Protein AF-A0A6N0LCT5-F1 (afdb_monomer_lite)

Sequence (218 aa):
MELIKREITIVLISTAVGIGIIAIVSFFIVWIGFPAENPKDSFKDALSFAGGIFGGLATFGAAIIAAYLFNDWRISHNKNIDAQLCMKVMDSVYDCDLNLLRINSFLVDYLSEPNKISYQRELNVNLNQLRDIINIMASSLCILGHIIPKNDYNRNFLPSLQGVIDDLEEYHKTIDTTFRGLNTPMPSEFIQKYNMLCENSRMKYRSVIEELRRYYKA

Foldseek 3Di:
DVVLVVVLVCLLVVLVVVLVVVLVVQLVCQLVVDDDPDSVVSNVVSNVRSVVSSVVSVVVSVVVSVVSVVVVCVVVVVVVVLVVLLVVLLVLLVVLLVLLVVLLVLVLVLLQDLANPVCPVVLVVSLVVLVVNLVSLVVSLVSCCVSPPVVCSVPQPVVLSVVLSVLSVVLSCCCVVPPVPDNGHDDPVVSVVSVVSSVVSVVSSVSNSVVSCVVVVD

pLDDT: mean 86.98, std 7.24, range [46.78, 94.62]

Structure (mmCIF, N/CA/C/O backbone):
data_AF-A0A6N0LCT5-F1
#
_entry.id   AF-A0A6N0LCT5-F1
#
loop_
_atom_site.group_PDB
_atom_site.id
_atom_site.type_symbol
_atom_site.label_atom_id
_atom_site.label_alt_id
_atom_site.label_comp_id
_atom_site.label_asym_id
_atom_site.label_entity_id
_atom_site.label_seq_id
_atom_site.pdbx_PDB_ins_code
_atom_site.Cartn_x
_atom_site.Cartn_y
_atom_site.Cartn_z
_atom_site.occupancy
_atom_site.B_iso_or_equiv
_atom_site.auth_seq_id
_atom_site.auth_comp_id
_atom_site.auth_asym_id
_atom_site.auth_atom_id
_atom_site.pdbx_PDB_model_num
ATOM 1 N N . MET A 1 1 ? 19.721 -4.442 -9.791 1.00 51.16 1 MET A N 1
ATOM 2 C CA . MET A 1 1 ? 19.893 -3.093 -10.384 1.00 51.16 1 MET A CA 1
ATOM 3 C C . MET A 1 1 ? 21.130 -2.997 -11.281 1.00 51.16 1 MET A C 1
ATOM 5 O O . MET A 1 1 ? 21.027 -2.416 -12.351 1.00 51.16 1 MET A O 1
ATOM 9 N N . GLU A 1 2 ? 22.274 -3.589 -10.913 1.00 55.81 2 GLU A N 1
ATOM 10 C CA . GLU A 1 2 ? 23.482 -3.586 -11.768 1.00 55.81 2 GLU A CA 1
ATOM 11 C C . GLU A 1 2 ? 23.335 -4.368 -13.082 1.00 55.81 2 GLU A C 1
ATOM 13 O O . GLU A 1 2 ? 23.773 -3.892 -14.125 1.00 55.81 2 GLU A O 1
ATOM 18 N N . LEU A 1 3 ? 22.653 -5.519 -13.056 1.00 59.94 3 LEU A N 1
ATOM 19 C CA . LEU A 1 3 ? 22.369 -6.316 -14.259 1.00 59.94 3 LEU A CA 1
ATOM 20 C C . LEU A 1 3 ? 21.584 -5.522 -15.321 1.00 59.94 3 LEU A C 1
ATOM 22 O O . LEU A 1 3 ? 21.919 -5.573 -16.497 1.00 59.94 3 LEU A O 1
ATOM 26 N N . ILE A 1 4 ? 20.622 -4.702 -14.891 1.00 60.91 4 ILE A N 1
ATOM 27 C CA . ILE A 1 4 ? 19.769 -3.892 -15.779 1.00 60.91 4 ILE A CA 1
ATOM 28 C C . ILE A 1 4 ? 20.570 -2.746 -16.415 1.00 60.91 4 ILE A C 1
ATOM 30 O O . ILE A 1 4 ? 20.490 -2.509 -17.617 1.00 60.91 4 ILE A O 1
ATOM 34 N N . LYS A 1 5 ? 21.432 -2.073 -15.638 1.00 71.50 5 LYS A N 1
ATOM 35 C CA . LYS A 1 5 ? 22.342 -1.047 -16.181 1.00 71.50 5 LYS A CA 1
ATOM 36 C C . LYS A 1 5 ? 23.285 -1.626 -17.239 1.00 71.50 5 LYS A C 1
ATOM 38 O O . LYS A 1 5 ? 23.605 -0.951 -18.220 1.00 71.50 5 LYS A O 1
ATOM 43 N N . ARG A 1 6 ? 23.721 -2.875 -17.050 1.00 77.06 6 ARG A N 1
ATOM 44 C CA . ARG A 1 6 ? 24.590 -3.583 -17.992 1.00 77.06 6 ARG A CA 1
ATOM 45 C C . ARG A 1 6 ? 23.875 -3.866 -19.314 1.00 77.06 6 ARG A C 1
ATOM 47 O O . ARG A 1 6 ? 24.466 -3.615 -20.358 1.00 77.06 6 ARG A O 1
ATOM 54 N N . GLU A 1 7 ? 22.621 -4.313 -19.285 1.00 79.69 7 GLU A N 1
ATOM 55 C CA . GLU A 1 7 ? 21.829 -4.562 -20.499 1.00 79.69 7 GLU A CA 1
ATOM 56 C C . GLU A 1 7 ? 21.590 -3.284 -21.310 1.00 79.69 7 GLU A C 1
ATOM 58 O O . GLU A 1 7 ? 21.864 -3.262 -22.508 1.00 79.69 7 GLU A O 1
ATOM 63 N N . ILE A 1 8 ? 21.201 -2.184 -20.655 1.00 79.62 8 ILE A N 1
ATOM 64 C CA . ILE A 1 8 ? 21.008 -0.884 -21.322 1.00 79.62 8 ILE A CA 1
ATOM 65 C C . ILE A 1 8 ? 22.312 -0.398 -21.966 1.00 79.62 8 ILE A C 1
ATOM 67 O O . ILE A 1 8 ? 22.314 0.065 -23.106 1.00 79.62 8 ILE A O 1
ATOM 71 N N . THR A 1 9 ? 23.440 -0.542 -21.265 1.00 82.50 9 THR A N 1
ATOM 72 C CA . THR A 1 9 ? 24.759 -0.161 -21.796 1.00 82.50 9 THR A CA 1
ATOM 73 C C . THR A 1 9 ? 25.135 -1.007 -23.015 1.00 82.50 9 THR A C 1
ATOM 75 O O . THR A 1 9 ? 25.658 -0.477 -23.995 1.00 82.50 9 THR A O 1
ATOM 78 N N . ILE A 1 10 ? 24.818 -2.305 -23.001 1.00 86.69 10 ILE A N 1
ATOM 79 C CA . ILE A 1 10 ? 25.039 -3.198 -24.146 1.00 86.69 10 ILE A CA 1
ATOM 80 C C . ILE A 1 10 ? 24.171 -2.780 -25.339 1.00 86.69 10 ILE A C 1
ATOM 82 O O . ILE A 1 10 ? 24.687 -2.693 -26.453 1.00 86.69 10 ILE A O 1
ATOM 86 N N . VAL A 1 11 ? 22.886 -2.474 -25.132 1.00 84.50 11 VAL A N 1
ATOM 87 C CA . VAL A 1 11 ? 21.979 -2.016 -26.202 1.00 84.50 11 VAL A CA 1
ATOM 88 C C . VAL A 1 11 ? 22.446 -0.680 -26.786 1.00 84.50 11 VAL A C 1
ATOM 90 O O . VAL A 1 11 ? 22.498 -0.531 -28.005 1.00 84.50 11 VAL A O 1
ATOM 93 N N . LEU A 1 12 ? 22.866 0.267 -25.944 1.00 85.56 12 LEU A N 1
ATOM 94 C CA . LEU A 1 12 ? 23.413 1.559 -26.372 1.00 85.56 12 LEU A CA 1
ATOM 95 C C . LEU A 1 12 ? 24.658 1.396 -27.248 1.00 85.56 12 LEU A C 1
ATOM 97 O O . LEU A 1 12 ? 24.712 1.930 -28.356 1.00 85.56 12 LEU A O 1
ATOM 101 N N . ILE A 1 13 ? 25.647 0.640 -26.762 1.00 88.25 13 ILE A N 1
ATOM 102 C CA . ILE A 1 13 ? 26.916 0.442 -27.469 1.00 88.25 13 ILE A CA 1
ATOM 103 C C . ILE A 1 13 ? 26.686 -0.337 -28.766 1.00 88.25 13 ILE A C 1
ATOM 105 O O . ILE A 1 13 ? 27.179 0.072 -29.813 1.00 88.25 13 ILE A O 1
ATOM 109 N N . SER A 1 14 ? 25.912 -1.425 -28.727 1.00 88.00 14 SER A N 1
ATOM 110 C CA . SER A 1 14 ? 25.633 -2.236 -29.921 1.00 88.00 14 SER A CA 1
ATOM 111 C C . SER A 1 14 ? 24.871 -1.455 -30.992 1.00 88.00 14 SER A C 1
ATOM 113 O O . SER A 1 14 ? 25.228 -1.540 -32.166 1.00 88.00 14 SER A O 1
ATOM 115 N N . THR A 1 15 ? 23.893 -0.633 -30.599 1.00 87.62 15 THR A N 1
ATOM 116 C CA . THR A 1 15 ? 23.147 0.231 -31.524 1.00 87.62 15 THR A CA 1
ATOM 117 C C . THR A 1 15 ? 24.066 1.284 -32.143 1.00 87.62 15 THR A C 1
ATOM 119 O O . THR A 1 15 ? 24.103 1.417 -33.363 1.00 87.62 15 THR A O 1
ATOM 122 N N . ALA A 1 16 ? 24.873 1.984 -31.340 1.00 88.69 16 ALA A N 1
ATOM 123 C CA . ALA A 1 16 ? 25.798 3.003 -31.841 1.00 88.69 16 ALA A CA 1
ATOM 124 C C . ALA A 1 16 ? 26.859 2.420 -32.795 1.00 88.69 16 ALA A C 1
ATOM 126 O O . ALA A 1 16 ? 27.103 2.974 -33.869 1.00 88.69 16 ALA A O 1
ATOM 127 N N . VAL A 1 17 ? 27.452 1.275 -32.436 1.00 91.44 17 VAL A N 1
ATOM 128 C CA . VAL A 1 17 ? 28.434 0.571 -33.274 1.00 91.44 17 VAL A CA 1
ATOM 129 C C . VAL A 1 17 ? 27.790 0.077 -34.569 1.00 91.44 17 VAL A C 1
ATOM 131 O O . VAL A 1 17 ? 28.359 0.275 -35.641 1.00 91.44 17 VAL A O 1
ATOM 134 N N . GLY A 1 18 ? 26.590 -0.507 -34.499 1.00 90.50 18 GLY A N 1
ATOM 135 C CA . GLY A 1 18 ? 25.856 -0.976 -35.675 1.00 90.50 18 GLY A CA 1
ATOM 136 C C . GLY A 1 18 ? 25.558 0.148 -36.669 1.00 90.50 18 GLY A C 1
ATOM 137 O O . GLY A 1 18 ? 25.826 -0.001 -37.860 1.00 90.50 18 GLY A O 1
ATOM 138 N N . ILE A 1 19 ? 25.088 1.301 -36.179 1.00 92.06 19 ILE A N 1
ATOM 139 C CA . ILE A 1 19 ? 24.840 2.492 -37.006 1.00 92.06 19 ILE A CA 1
ATOM 140 C C . ILE A 1 19 ? 26.136 2.968 -37.673 1.00 92.06 19 ILE A C 1
ATOM 142 O O . ILE A 1 19 ? 26.143 3.241 -38.874 1.00 92.06 19 ILE A O 1
ATOM 146 N N . GLY A 1 20 ? 27.238 3.028 -36.918 1.00 90.31 20 GLY A N 1
ATOM 147 C CA . GLY A 1 20 ? 28.545 3.428 -37.440 1.00 90.31 20 GLY A CA 1
ATOM 148 C C . GLY A 1 20 ? 29.045 2.504 -38.552 1.00 90.31 20 GLY A C 1
ATOM 149 O O . GLY A 1 20 ? 29.450 2.981 -39.611 1.00 90.31 20 GLY A O 1
ATOM 150 N N . ILE A 1 21 ? 28.958 1.186 -38.353 1.00 92.81 21 ILE A N 1
ATOM 151 C CA . ILE A 1 21 ? 29.361 0.192 -39.359 1.00 92.81 21 ILE A CA 1
ATOM 152 C C . ILE A 1 21 ? 28.511 0.333 -40.624 1.00 92.81 21 ILE A C 1
ATOM 154 O O . ILE A 1 21 ? 29.066 0.404 -41.719 1.00 92.81 21 ILE A O 1
ATOM 158 N N . ILE A 1 22 ? 27.182 0.417 -40.494 1.00 92.38 22 ILE A N 1
ATOM 159 C CA . ILE A 1 22 ? 26.285 0.535 -41.652 1.00 92.38 22 ILE A CA 1
ATOM 160 C C . ILE A 1 22 ? 26.562 1.830 -42.424 1.00 92.38 22 ILE A C 1
ATOM 162 O O . ILE A 1 22 ? 26.621 1.794 -43.653 1.00 92.38 22 ILE A O 1
ATOM 166 N N . ALA A 1 23 ? 26.786 2.954 -41.739 1.00 91.19 23 ALA A N 1
ATOM 167 C CA . ALA A 1 23 ? 27.108 4.223 -42.387 1.00 91.19 23 ALA A CA 1
ATOM 168 C C . ALA A 1 23 ? 28.448 4.169 -43.146 1.00 91.19 23 ALA A C 1
ATOM 170 O O . ALA A 1 23 ? 28.514 4.605 -44.295 1.00 91.19 23 ALA A O 1
ATOM 171 N N . ILE A 1 24 ? 29.493 3.580 -42.548 1.00 91.62 24 ILE A N 1
ATOM 172 C CA . ILE A 1 24 ? 30.815 3.424 -43.182 1.00 91.62 24 ILE A CA 1
ATOM 173 C C . ILE A 1 24 ? 30.737 2.494 -44.399 1.00 91.62 24 ILE A C 1
ATOM 175 O O . ILE A 1 24 ? 31.267 2.816 -45.460 1.00 91.62 24 ILE A O 1
ATOM 179 N N . VAL A 1 25 ? 30.057 1.353 -44.279 1.00 92.94 25 VAL A N 1
ATOM 180 C CA . VAL A 1 25 ? 29.887 0.412 -45.397 1.00 92.94 25 VAL A CA 1
ATOM 181 C C . VAL A 1 25 ? 29.086 1.060 -46.528 1.00 92.94 25 VAL A C 1
ATOM 183 O O . VAL A 1 25 ? 29.493 0.987 -47.686 1.00 92.94 25 VAL A O 1
ATOM 186 N N . SER A 1 26 ? 27.996 1.758 -46.198 1.00 90.06 26 SER A N 1
ATOM 187 C CA . SER A 1 26 ? 27.168 2.474 -47.179 1.00 90.06 26 SER A CA 1
ATOM 188 C C . SER A 1 26 ? 27.962 3.550 -47.922 1.00 90.06 26 SER A C 1
ATOM 190 O O . SER A 1 26 ? 27.809 3.699 -49.131 1.00 90.06 26 SER A O 1
ATOM 192 N N . PHE A 1 27 ? 28.853 4.255 -47.222 1.00 92.56 27 PHE A N 1
ATOM 193 C CA . PHE A 1 27 ? 29.752 5.238 -47.819 1.00 92.56 27 PHE A CA 1
ATOM 194 C C . PHE A 1 27 ? 30.666 4.615 -48.887 1.00 92.56 27 PHE A C 1
ATOM 196 O O . PHE A 1 27 ? 30.706 5.099 -50.017 1.00 92.56 27 PHE A O 1
ATOM 203 N N . PHE A 1 28 ? 31.362 3.517 -48.569 1.00 91.00 28 PHE A N 1
ATOM 204 C CA . PHE A 1 28 ? 32.262 2.865 -49.530 1.00 91.00 28 PHE A CA 1
ATOM 205 C C . PHE A 1 28 ? 31.519 2.238 -50.713 1.00 91.00 28 PHE A C 1
ATOM 207 O O . PHE A 1 28 ? 32.020 2.298 -51.836 1.00 91.00 28 PHE A O 1
ATOM 214 N N . ILE A 1 29 ? 30.321 1.685 -50.487 1.00 89.88 29 ILE A N 1
ATOM 215 C CA . ILE A 1 29 ? 29.468 1.170 -51.567 1.00 89.88 29 ILE A CA 1
ATOM 216 C C . ILE A 1 29 ? 29.120 2.292 -52.547 1.00 89.88 29 ILE A C 1
ATOM 218 O O . ILE A 1 29 ? 29.242 2.091 -53.753 1.00 89.88 29 ILE A O 1
ATOM 222 N N . VAL A 1 30 ? 28.726 3.472 -52.054 1.00 88.81 30 VAL A N 1
ATOM 223 C CA . VAL A 1 30 ? 28.356 4.579 -52.945 1.00 88.81 30 VAL A CA 1
ATOM 224 C C . VAL A 1 30 ? 29.572 5.180 -53.645 1.00 88.81 30 VAL A C 1
ATOM 226 O O . VAL A 1 30 ? 29.518 5.423 -54.847 1.00 88.81 30 VAL A O 1
ATOM 229 N N . TRP A 1 31 ? 30.688 5.358 -52.934 1.00 87.94 31 TRP A N 1
ATOM 230 C CA . TRP A 1 31 ? 31.897 5.934 -53.524 1.00 87.94 31 TRP A CA 1
ATOM 231 C C . TRP A 1 31 ? 32.468 5.049 -54.643 1.00 87.94 31 TRP A C 1
ATOM 233 O O . TRP A 1 31 ? 32.800 5.551 -55.714 1.00 87.94 31 TRP A O 1
ATOM 243 N N . ILE A 1 32 ? 32.574 3.736 -54.421 1.00 87.62 32 ILE A N 1
ATOM 244 C CA . ILE A 1 32 ? 33.179 2.816 -55.398 1.00 87.62 32 ILE A CA 1
ATOM 245 C C . ILE A 1 32 ? 32.169 2.400 -56.479 1.00 87.62 32 ILE A C 1
ATOM 247 O O . ILE A 1 32 ? 32.544 2.213 -57.634 1.00 87.62 32 ILE A O 1
ATOM 251 N N . GLY A 1 33 ? 30.899 2.216 -56.109 1.00 82.81 33 GLY A N 1
ATOM 252 C CA . GLY A 1 33 ? 29.886 1.586 -56.956 1.00 82.81 33 GLY A CA 1
ATOM 253 C C . GLY A 1 33 ? 29.175 2.514 -57.942 1.00 82.81 33 GLY A C 1
ATOM 254 O O . GLY A 1 33 ? 28.613 2.014 -58.915 1.00 82.81 33 GLY A O 1
ATOM 255 N N . PHE A 1 34 ? 29.191 3.834 -57.726 1.00 81.44 34 PHE A N 1
ATOM 256 C CA . PHE A 1 34 ? 28.522 4.792 -58.611 1.00 81.44 34 PHE A CA 1
ATOM 257 C C . PHE A 1 34 ? 29.548 5.569 -59.446 1.00 81.44 34 PHE A C 1
ATOM 259 O O . PHE A 1 34 ? 30.302 6.380 -58.896 1.00 81.44 34 PHE A O 1
ATOM 266 N N . PRO A 1 35 ? 29.597 5.344 -60.772 1.00 71.56 35 PRO A N 1
ATOM 267 C CA . PRO A 1 35 ? 30.510 6.070 -61.639 1.00 71.56 35 PRO A CA 1
ATOM 268 C C . PRO A 1 35 ? 30.103 7.545 -61.693 1.00 71.56 35 PRO A C 1
ATOM 270 O O . PRO A 1 35 ? 28.986 7.864 -62.095 1.00 71.56 35 PRO A O 1
ATOM 273 N N . ALA A 1 36 ? 31.015 8.440 -61.314 1.00 78.56 36 ALA A N 1
ATOM 274 C CA . ALA A 1 36 ? 30.898 9.868 -61.593 1.00 78.56 36 ALA A CA 1
ATOM 275 C C . ALA A 1 36 ? 32.003 10.309 -62.551 1.00 78.56 36 ALA A C 1
ATOM 277 O O . ALA A 1 36 ? 33.057 9.678 -62.654 1.00 78.56 36 ALA A O 1
ATOM 278 N N . GLU A 1 37 ? 31.764 11.428 -63.226 1.00 79.25 37 GLU A N 1
ATOM 279 C CA . GLU A 1 37 ? 32.717 12.018 -64.167 1.00 79.25 37 GLU A CA 1
ATOM 280 C C . GLU A 1 37 ? 34.004 12.485 -63.468 1.00 79.25 37 GLU A C 1
ATOM 282 O O . GLU A 1 37 ? 35.077 12.439 -64.066 1.00 79.25 37 GLU A O 1
ATOM 287 N N . ASN A 1 38 ? 33.922 12.865 -62.183 1.00 83.69 38 ASN A N 1
ATOM 288 C CA . ASN A 1 38 ? 35.069 13.242 -61.359 1.00 83.69 38 ASN A CA 1
ATOM 289 C C . ASN A 1 38 ? 35.051 12.550 -59.982 1.00 83.69 38 ASN A C 1
ATOM 291 O O . ASN A 1 38 ? 34.009 12.510 -59.325 1.00 83.69 38 ASN A O 1
ATOM 295 N N . PRO A 1 39 ? 36.217 12.135 -59.442 1.00 82.38 39 PRO A N 1
ATOM 296 C CA . PRO A 1 39 ? 36.310 11.503 -58.118 1.00 82.38 39 PRO A CA 1
ATOM 297 C C . PRO A 1 39 ? 35.776 12.355 -56.956 1.00 82.38 39 PRO A C 1
ATOM 299 O O . PRO A 1 39 ? 35.356 11.819 -55.931 1.00 82.38 39 PRO A O 1
ATOM 302 N N . LYS A 1 40 ? 35.810 13.688 -57.096 1.00 85.88 40 LYS A N 1
ATOM 303 C CA . LYS A 1 40 ? 35.304 14.626 -56.082 1.00 85.88 40 LYS A CA 1
ATOM 304 C C . LYS A 1 40 ? 33.782 14.575 -55.952 1.00 85.88 40 LYS A C 1
ATOM 306 O O . LYS A 1 40 ? 33.278 14.718 -54.840 1.00 85.88 40 LYS A O 1
ATOM 311 N N . ASP A 1 41 ? 33.081 14.349 -57.058 1.00 87.19 41 ASP A N 1
ATOM 312 C CA . ASP A 1 41 ? 31.620 14.326 -57.083 1.00 87.19 41 ASP A CA 1
ATOM 313 C C . ASP A 1 41 ? 31.106 13.012 -56.474 1.00 87.19 41 ASP A C 1
ATOM 315 O O . ASP A 1 41 ? 30.302 13.057 -55.544 1.00 87.19 41 ASP A O 1
ATOM 319 N N . SER A 1 42 ? 31.703 11.862 -56.834 1.00 86.38 42 SER A N 1
ATOM 320 C CA . SER A 1 42 ? 31.412 10.565 -56.186 1.00 86.38 42 SER A CA 1
ATOM 321 C C . SER A 1 42 ? 31.621 10.595 -54.670 1.00 86.38 42 SER A C 1
ATOM 323 O O . SER A 1 42 ? 30.821 10.039 -53.920 1.00 86.38 42 SER A O 1
ATOM 325 N N . PHE A 1 43 ? 32.694 11.237 -54.193 1.00 88.81 43 PHE A N 1
ATOM 326 C CA . PHE A 1 43 ? 32.968 11.345 -52.757 1.00 88.81 43 PHE A CA 1
ATOM 327 C C . PHE A 1 43 ? 31.902 12.178 -52.032 1.00 88.81 43 PHE A C 1
ATOM 329 O O . PHE A 1 43 ? 31.448 11.801 -50.950 1.00 88.81 43 PHE A O 1
ATOM 336 N N . LYS A 1 44 ? 31.497 13.311 -52.621 1.00 89.88 44 LYS A N 1
ATOM 337 C CA . LYS A 1 44 ? 30.467 14.191 -52.058 1.00 89.88 44 LYS A CA 1
ATOM 338 C C . LYS A 1 44 ? 29.120 13.474 -51.970 1.00 89.88 44 LYS A C 1
ATOM 340 O O . LYS A 1 44 ? 28.492 13.515 -50.913 1.00 89.88 44 LYS A O 1
ATOM 345 N N . ASP A 1 45 ? 28.717 12.785 -53.032 1.00 88.38 45 ASP A N 1
ATOM 346 C CA . ASP A 1 45 ? 27.450 12.052 -53.076 1.00 88.38 45 ASP A CA 1
ATOM 347 C C . ASP A 1 45 ? 27.443 10.880 -52.088 1.00 88.38 45 ASP A C 1
ATOM 349 O O . ASP A 1 45 ? 26.473 10.696 -51.347 1.00 88.38 45 ASP A O 1
ATOM 353 N N . ALA A 1 46 ? 28.560 10.150 -51.980 1.00 91.25 46 ALA A N 1
ATOM 354 C CA . ALA A 1 46 ? 28.736 9.103 -50.977 1.00 91.25 46 ALA A CA 1
ATOM 355 C C . ALA A 1 46 ? 28.627 9.641 -49.545 1.00 91.25 46 ALA A C 1
ATOM 357 O O . ALA A 1 46 ? 27.967 9.029 -48.703 1.00 91.25 46 ALA A O 1
ATOM 358 N N . LEU A 1 47 ? 29.232 10.800 -49.264 1.00 90.75 47 LEU A N 1
ATOM 359 C CA . LEU A 1 47 ? 29.170 11.438 -47.950 1.00 90.75 47 LEU A CA 1
ATOM 360 C C . LEU A 1 47 ? 27.748 11.909 -47.614 1.00 90.75 47 LEU A C 1
ATOM 362 O O . LEU A 1 47 ? 27.279 11.686 -46.499 1.00 90.75 47 LEU A O 1
ATOM 366 N N . SER A 1 48 ? 27.044 12.522 -48.570 1.00 92.06 48 SER A N 1
ATOM 367 C CA . SER A 1 48 ? 25.649 12.943 -48.400 1.00 92.06 48 SER A CA 1
ATOM 368 C C . SER A 1 48 ? 24.713 11.755 -48.173 1.00 92.06 48 SER A C 1
ATOM 370 O O . SER A 1 48 ? 23.870 11.805 -47.276 1.00 92.06 48 SER A O 1
ATOM 372 N N . PHE A 1 49 ? 24.890 10.665 -48.923 1.00 90.88 49 PHE A N 1
ATOM 373 C CA . PHE A 1 49 ? 24.108 9.442 -48.750 1.00 90.88 49 PHE A CA 1
ATOM 374 C C . PHE A 1 49 ? 24.359 8.785 -47.388 1.00 90.88 49 PHE A C 1
ATOM 376 O O . PHE A 1 49 ? 23.413 8.494 -46.653 1.00 90.88 49 PHE A O 1
ATOM 383 N N . ALA A 1 50 ? 25.630 8.610 -47.013 1.00 90.50 50 ALA A N 1
ATOM 384 C CA . ALA A 1 50 ? 26.007 8.056 -45.717 1.00 90.50 50 ALA A CA 1
ATOM 385 C C . ALA A 1 50 ? 25.510 8.930 -44.558 1.00 90.50 50 ALA A C 1
ATOM 387 O O . ALA A 1 50 ? 25.024 8.397 -43.564 1.00 90.50 50 ALA A O 1
ATOM 388 N N . GLY A 1 51 ? 25.557 10.259 -44.702 1.00 90.06 51 GLY A N 1
ATOM 389 C CA . GLY A 1 51 ? 24.989 11.204 -43.741 1.00 90.06 51 GLY A CA 1
ATOM 390 C C . GLY A 1 51 ? 23.472 11.059 -43.585 1.00 90.06 51 GLY A C 1
ATOM 391 O O . GLY A 1 51 ? 22.972 11.070 -42.461 1.00 90.06 51 GLY A O 1
ATOM 392 N N . GLY A 1 52 ? 22.741 10.854 -44.686 1.00 92.62 52 GLY A N 1
ATOM 393 C CA . GLY A 1 52 ? 21.298 10.594 -44.664 1.00 92.62 52 GLY A CA 1
ATOM 394 C C . GLY A 1 52 ? 20.938 9.283 -43.958 1.00 92.62 52 GLY A C 1
ATOM 395 O O . GLY A 1 52 ? 20.077 9.274 -43.076 1.00 92.62 52 GLY A O 1
ATOM 396 N N . ILE A 1 53 ? 21.639 8.192 -44.287 1.00 91.38 53 ILE A N 1
ATOM 397 C CA . ILE A 1 53 ? 21.472 6.893 -43.615 1.00 91.38 53 ILE A CA 1
ATOM 398 C C . ILE A 1 53 ? 21.832 6.997 -42.137 1.00 91.38 53 ILE A C 1
ATOM 400 O O . ILE A 1 53 ? 21.067 6.537 -41.293 1.00 91.38 53 ILE A O 1
ATOM 404 N N . PHE A 1 54 ? 22.968 7.617 -41.810 1.00 91.50 54 PHE A N 1
ATOM 405 C CA . PHE A 1 54 ? 23.397 7.807 -40.430 1.00 91.50 54 PHE A CA 1
ATOM 406 C C . PHE A 1 54 ? 22.353 8.592 -39.639 1.00 91.50 54 PHE A C 1
ATOM 408 O O . PHE A 1 54 ? 21.980 8.161 -38.555 1.00 91.50 54 PHE A O 1
ATOM 415 N N . GLY A 1 55 ? 21.829 9.691 -40.191 1.00 91.31 55 GLY A N 1
ATOM 416 C CA . GLY A 1 55 ? 20.772 10.478 -39.558 1.00 91.31 55 GLY A CA 1
ATOM 417 C C . GLY A 1 55 ? 19.509 9.656 -39.297 1.00 91.31 55 GLY A C 1
ATOM 418 O O . GLY A 1 55 ? 19.034 9.605 -38.164 1.00 91.31 55 GLY A O 1
ATOM 419 N N . GLY A 1 56 ? 19.003 8.949 -40.314 1.00 91.88 56 GLY A N 1
ATOM 420 C CA . GLY A 1 56 ? 17.811 8.106 -40.178 1.00 91.88 56 GLY A CA 1
ATOM 421 C C . GLY A 1 56 ? 17.991 6.968 -39.168 1.00 91.88 56 GLY A C 1
ATOM 422 O O . GLY A 1 56 ? 17.140 6.759 -38.302 1.00 91.88 56 GLY A O 1
ATOM 423 N N . LEU A 1 57 ? 19.125 6.267 -39.228 1.00 91.12 57 LEU A N 1
ATOM 424 C CA . LEU A 1 57 ? 19.448 5.182 -38.303 1.00 91.12 57 LEU A CA 1
ATOM 425 C C . LEU A 1 57 ? 19.730 5.687 -36.883 1.00 91.12 57 LEU A C 1
ATOM 427 O O . LEU A 1 57 ? 19.347 5.020 -35.925 1.00 91.12 57 LEU A O 1
ATOM 431 N N . ALA A 1 58 ? 20.339 6.863 -36.723 1.00 89.19 58 ALA A N 1
ATOM 432 C CA . ALA A 1 58 ? 20.535 7.501 -35.425 1.00 89.19 58 ALA A CA 1
ATOM 433 C C . ALA A 1 58 ? 19.199 7.856 -34.770 1.00 89.19 58 ALA A C 1
ATOM 435 O O . ALA A 1 58 ? 19.000 7.553 -33.594 1.00 89.19 58 ALA A O 1
ATOM 436 N N . THR A 1 59 ? 18.252 8.428 -35.520 1.00 94.25 59 THR A N 1
ATOM 437 C CA . THR A 1 59 ? 16.898 8.692 -35.014 1.00 94.25 59 THR A CA 1
ATOM 438 C C . THR A 1 59 ? 16.177 7.399 -34.638 1.00 94.25 59 THR A C 1
ATOM 440 O O . THR A 1 59 ? 15.569 7.328 -33.570 1.00 94.25 59 THR A O 1
ATOM 443 N N . PHE A 1 60 ? 16.276 6.358 -35.468 1.00 90.19 60 PHE A N 1
ATOM 444 C CA . PHE A 1 60 ? 15.680 5.057 -35.167 1.00 90.19 60 PHE A CA 1
ATOM 445 C C . PHE A 1 60 ? 16.294 4.418 -33.912 1.00 90.19 60 PHE A C 1
ATOM 447 O O . PHE A 1 60 ? 15.570 3.986 -33.017 1.00 90.19 60 PHE A O 1
ATOM 454 N N . GLY A 1 61 ? 17.624 4.435 -33.793 1.00 88.69 61 GLY A N 1
ATOM 455 C CA . GLY A 1 61 ? 18.336 3.968 -32.606 1.00 88.69 61 GLY A CA 1
ATOM 456 C C . GLY A 1 61 ? 17.928 4.732 -31.346 1.00 88.69 61 GLY A C 1
ATOM 457 O O . GLY A 1 61 ? 17.633 4.117 -30.323 1.00 88.69 61 GLY A O 1
ATOM 458 N N . ALA A 1 62 ? 17.824 6.062 -31.425 1.00 89.38 62 ALA A N 1
ATOM 459 C CA . ALA A 1 62 ? 17.347 6.891 -30.321 1.00 89.38 62 ALA A CA 1
ATOM 460 C C . ALA A 1 62 ? 15.907 6.541 -29.907 1.00 89.38 62 ALA A C 1
ATOM 462 O O . ALA A 1 62 ? 15.622 6.471 -28.713 1.00 89.38 62 ALA A O 1
ATOM 463 N N . ALA A 1 63 ? 15.016 6.264 -30.865 1.00 92.75 63 ALA A N 1
ATOM 464 C CA . ALA A 1 63 ? 13.643 5.847 -30.581 1.00 92.75 63 ALA A CA 1
ATOM 465 C C . ALA A 1 63 ? 13.582 4.489 -29.859 1.00 92.75 63 ALA A C 1
ATOM 467 O O . ALA A 1 63 ? 12.821 4.345 -28.901 1.00 92.75 63 ALA A O 1
ATOM 468 N N . ILE A 1 64 ? 14.416 3.519 -30.258 1.00 87.81 64 ILE A N 1
ATOM 469 C CA . ILE A 1 64 ? 14.534 2.229 -29.558 1.00 87.81 64 ILE A CA 1
ATOM 470 C C . ILE A 1 64 ? 14.984 2.458 -28.114 1.00 87.81 64 ILE A C 1
ATOM 472 O O . ILE A 1 64 ? 14.331 1.991 -27.181 1.00 87.81 64 ILE A O 1
ATOM 476 N N . ILE A 1 65 ? 16.069 3.211 -27.917 1.00 87.62 65 ILE A N 1
ATOM 477 C CA . ILE A 1 65 ? 16.610 3.507 -26.584 1.00 87.62 65 ILE A CA 1
ATOM 478 C C . ILE A 1 65 ? 15.556 4.201 -25.712 1.00 87.62 65 ILE A C 1
ATOM 480 O O . ILE A 1 65 ? 15.369 3.823 -24.555 1.00 87.62 65 ILE A O 1
ATOM 484 N N . ALA A 1 66 ? 14.834 5.180 -26.263 1.00 89.62 66 ALA A N 1
ATOM 485 C CA . ALA A 1 66 ? 13.769 5.883 -25.556 1.00 89.62 66 ALA A CA 1
ATOM 486 C C . ALA A 1 66 ? 12.629 4.940 -25.137 1.00 89.62 66 ALA A C 1
ATOM 488 O O . ALA A 1 66 ? 12.157 5.027 -24.005 1.00 89.62 66 ALA A O 1
ATOM 489 N N . ALA A 1 67 ? 12.219 4.010 -26.006 1.00 89.00 67 ALA A N 1
ATOM 490 C CA . ALA A 1 67 ? 11.195 3.017 -25.684 1.00 89.00 67 ALA A CA 1
ATOM 491 C C . ALA A 1 67 ? 11.630 2.078 -24.543 1.00 89.00 67 ALA A C 1
ATOM 493 O O . ALA A 1 67 ? 10.840 1.816 -23.634 1.00 89.00 67 ALA A O 1
ATOM 494 N N . TYR A 1 68 ? 12.887 1.618 -24.548 1.00 85.69 68 TYR A N 1
ATOM 495 C CA . TYR A 1 68 ? 13.440 0.811 -23.452 1.00 85.69 68 TYR A CA 1
ATOM 496 C C . TYR A 1 68 ? 13.462 1.587 -22.131 1.00 85.69 68 TYR A C 1
ATOM 498 O O . TYR A 1 68 ? 12.912 1.120 -21.134 1.00 85.69 68 TYR A O 1
ATOM 506 N N . LEU A 1 69 ? 14.015 2.804 -22.137 1.00 86.31 69 LEU A N 1
ATOM 507 C CA . LEU A 1 69 ? 14.076 3.657 -20.946 1.00 86.31 69 LEU A CA 1
ATOM 508 C C . LEU A 1 69 ? 12.685 3.975 -20.386 1.00 86.31 69 LEU A C 1
ATOM 510 O O . LEU A 1 69 ? 12.504 4.000 -19.169 1.00 86.31 69 LEU A O 1
ATOM 514 N N . PHE A 1 70 ? 11.696 4.198 -21.253 1.00 90.06 70 PHE A N 1
ATOM 515 C CA . PHE A 1 70 ? 10.323 4.459 -20.832 1.00 90.06 70 PHE A CA 1
ATOM 516 C C . PHE A 1 70 ? 9.683 3.247 -20.149 1.00 90.06 70 PHE A C 1
ATOM 518 O O . PHE A 1 70 ? 9.035 3.405 -19.114 1.00 90.06 70 PHE A O 1
ATOM 525 N N . ASN A 1 71 ? 9.871 2.041 -20.692 1.00 88.81 71 ASN A N 1
ATOM 526 C CA . ASN A 1 71 ? 9.344 0.819 -20.082 1.00 88.81 71 ASN A CA 1
ATOM 527 C C . ASN A 1 71 ? 9.953 0.571 -18.696 1.00 88.81 71 ASN A C 1
ATOM 529 O O . ASN A 1 71 ? 9.216 0.290 -17.748 1.00 88.81 71 ASN A O 1
ATOM 533 N N . ASP A 1 72 ? 11.265 0.751 -18.555 1.00 85.62 72 ASP A N 1
ATOM 534 C CA . ASP A 1 72 ? 11.953 0.596 -17.271 1.00 85.62 72 ASP A CA 1
ATOM 535 C C . ASP A 1 72 ? 11.500 1.640 -16.253 1.00 85.62 72 ASP A C 1
ATOM 537 O O . ASP A 1 72 ? 11.177 1.310 -15.105 1.00 85.62 72 ASP A O 1
ATOM 541 N N . TRP A 1 73 ? 11.419 2.903 -16.683 1.00 90.69 73 TRP A N 1
ATOM 542 C CA . TRP A 1 73 ? 10.893 3.981 -15.857 1.00 90.69 73 TRP A CA 1
ATOM 543 C C . TRP A 1 73 ? 9.470 3.670 -15.394 1.00 90.69 73 TRP A C 1
ATOM 545 O O . TRP A 1 73 ? 9.190 3.775 -14.203 1.00 90.69 73 TRP A O 1
ATOM 555 N N . ARG A 1 74 ? 8.588 3.220 -16.295 1.00 90.81 74 ARG A N 1
ATOM 556 C CA . ARG A 1 74 ? 7.198 2.876 -15.974 1.00 90.81 74 ARG A CA 1
ATOM 557 C C . ARG A 1 74 ? 7.116 1.767 -14.926 1.00 90.81 74 ARG A C 1
ATOM 559 O O . ARG A 1 74 ? 6.346 1.892 -13.977 1.00 90.81 74 ARG A O 1
ATOM 566 N N . ILE A 1 75 ? 7.909 0.703 -15.065 1.00 89.75 75 ILE A N 1
ATOM 567 C CA . ILE A 1 75 ? 7.941 -0.398 -14.088 1.00 89.75 75 ILE A CA 1
ATOM 568 C C . ILE A 1 75 ? 8.438 0.109 -12.730 1.00 89.75 75 ILE A C 1
ATOM 570 O O . ILE A 1 75 ? 7.813 -0.166 -11.705 1.00 89.75 75 ILE A O 1
ATOM 574 N N . SER A 1 76 ? 9.540 0.864 -12.711 1.00 87.38 76 SER A N 1
ATOM 575 C CA . SER A 1 76 ? 10.093 1.417 -11.472 1.00 87.38 76 SER A CA 1
ATOM 576 C C . SER A 1 76 ? 9.130 2.396 -10.801 1.00 87.38 76 SER A C 1
ATOM 578 O O . SER A 1 76 ? 9.017 2.409 -9.577 1.00 87.38 76 SER A O 1
ATOM 580 N N . HIS A 1 77 ? 8.437 3.214 -11.589 1.00 89.50 77 HIS A N 1
ATOM 581 C CA . HIS A 1 77 ? 7.480 4.197 -11.105 1.00 89.50 77 HIS A CA 1
ATOM 582 C C . HIS A 1 77 ? 6.248 3.526 -10.496 1.00 89.50 77 HIS A C 1
ATOM 584 O O . HIS A 1 77 ? 5.875 3.867 -9.378 1.00 89.50 77 HIS A O 1
ATOM 590 N N . ASN A 1 78 ? 5.679 2.521 -11.170 1.00 89.56 78 ASN A N 1
ATOM 591 C CA . ASN A 1 78 ? 4.546 1.759 -10.644 1.00 89.56 78 ASN A CA 1
ATOM 592 C C . ASN A 1 78 ? 4.895 1.070 -9.321 1.00 89.56 78 ASN A C 1
ATOM 594 O O . ASN A 1 78 ? 4.167 1.225 -8.350 1.00 89.56 78 ASN A O 1
ATOM 598 N N . LYS A 1 79 ? 6.061 0.412 -9.233 1.00 88.06 79 LYS A N 1
ATOM 599 C CA . LYS A 1 79 ? 6.519 -0.191 -7.969 1.00 88.06 79 LYS A CA 1
ATOM 600 C C . LYS A 1 79 ? 6.668 0.834 -6.844 1.00 88.06 79 LYS A C 1
ATOM 602 O O . LYS A 1 79 ? 6.369 0.533 -5.693 1.00 88.06 79 LYS A O 1
ATOM 607 N N . ASN A 1 80 ? 7.137 2.039 -7.165 1.00 89.69 80 ASN A N 1
ATOM 608 C CA . ASN A 1 80 ? 7.237 3.119 -6.189 1.00 89.69 80 ASN A CA 1
ATOM 609 C C . ASN A 1 80 ? 5.851 3.608 -5.730 1.00 89.69 80 ASN A C 1
ATOM 611 O O . ASN A 1 80 ? 5.668 3.862 -4.542 1.00 89.69 80 ASN A O 1
ATOM 615 N N . ILE A 1 81 ? 4.872 3.700 -6.637 1.00 90.62 81 ILE A N 1
ATOM 616 C CA . ILE A 1 81 ? 3.476 3.999 -6.284 1.00 90.62 81 ILE A CA 1
ATOM 617 C C . ILE A 1 81 ? 2.917 2.912 -5.359 1.00 90.62 81 ILE A C 1
ATOM 619 O O . ILE A 1 81 ? 2.373 3.241 -4.307 1.00 90.62 81 ILE A O 1
ATOM 623 N N . ASP A 1 82 ? 3.099 1.634 -5.697 1.00 89.88 82 ASP A N 1
ATOM 624 C CA . ASP A 1 82 ? 2.609 0.512 -4.886 1.00 89.88 82 ASP A CA 1
ATOM 625 C C . ASP A 1 82 ? 3.212 0.533 -3.473 1.00 89.88 82 ASP A C 1
ATOM 627 O O . ASP A 1 82 ? 2.501 0.348 -2.484 1.00 89.88 82 ASP A O 1
ATOM 631 N N . ALA A 1 83 ? 4.512 0.827 -3.358 1.00 88.44 83 ALA A N 1
ATOM 632 C CA . ALA A 1 83 ? 5.184 0.973 -2.070 1.00 88.44 83 ALA A CA 1
ATOM 633 C C . ALA A 1 83 ? 4.621 2.150 -1.252 1.00 88.44 83 ALA A C 1
ATOM 635 O O . ALA A 1 83 ? 4.367 1.999 -0.058 1.00 88.44 83 ALA A O 1
ATOM 636 N N . GLN A 1 84 ? 4.376 3.304 -1.883 1.00 90.75 84 GLN A N 1
ATOM 637 C CA . GLN A 1 84 ? 3.764 4.464 -1.222 1.00 90.75 84 GLN A CA 1
ATOM 638 C C . GLN A 1 84 ? 2.337 4.173 -0.747 1.00 90.75 84 GLN A C 1
ATOM 640 O O . GLN A 1 84 ? 1.967 4.552 0.365 1.00 90.75 84 GLN A O 1
ATOM 645 N N . LEU A 1 85 ? 1.538 3.476 -1.561 1.00 91.25 85 LEU A N 1
ATOM 646 C CA . LEU A 1 85 ? 0.195 3.046 -1.177 1.00 91.25 85 LEU A CA 1
ATOM 647 C C . LEU A 1 85 ? 0.242 2.086 0.014 1.00 91.25 85 LEU A C 1
ATOM 649 O O . LEU A 1 85 ? -0.530 2.261 0.955 1.00 91.25 85 LEU A O 1
ATOM 653 N N . CYS A 1 86 ? 1.179 1.134 0.030 1.00 89.12 86 CYS A N 1
ATOM 654 C CA . CYS A 1 86 ? 1.360 0.249 1.176 1.00 89.12 86 CYS A CA 1
ATOM 655 C C . CYS A 1 86 ? 1.768 1.008 2.445 1.00 89.12 86 CYS A C 1
ATOM 657 O O . CYS A 1 86 ? 1.205 0.750 3.507 1.00 89.12 86 CYS A O 1
ATOM 659 N N . MET A 1 87 ? 2.715 1.948 2.359 1.00 90.31 87 MET A N 1
ATOM 660 C CA . MET A 1 87 ? 3.108 2.769 3.513 1.00 90.31 87 MET A CA 1
ATOM 661 C C . MET A 1 87 ? 1.906 3.537 4.070 1.00 90.31 87 MET A C 1
ATOM 663 O O . MET A 1 87 ? 1.650 3.490 5.268 1.00 90.31 87 MET A O 1
ATOM 667 N N . LYS A 1 88 ? 1.093 4.135 3.192 1.00 91.50 88 LYS A N 1
ATOM 668 C CA . LYS A 1 88 ? -0.132 4.835 3.593 1.00 91.50 88 LYS A CA 1
ATOM 669 C C . LYS A 1 88 ? -1.139 3.915 4.291 1.00 91.50 88 LYS A C 1
ATOM 671 O O . LYS A 1 88 ? -1.786 4.332 5.252 1.00 91.50 88 LYS A O 1
ATOM 676 N N . VAL A 1 89 ? -1.284 2.675 3.817 1.00 91.44 89 VAL A N 1
ATOM 677 C CA . VAL A 1 89 ? -2.113 1.663 4.486 1.00 91.44 89 VAL A CA 1
ATOM 678 C C . VAL A 1 89 ? -1.541 1.332 5.861 1.00 91.44 89 VAL A C 1
ATOM 680 O O . VAL A 1 89 ? -2.286 1.338 6.833 1.00 91.44 89 VAL A O 1
ATOM 683 N N . MET A 1 90 ? -0.233 1.092 5.972 1.00 89.88 90 MET A N 1
ATOM 684 C CA . MET A 1 90 ? 0.408 0.809 7.259 1.00 89.88 90 MET A CA 1
ATOM 685 C C . MET A 1 90 ? 0.201 1.939 8.272 1.00 89.88 90 MET A C 1
ATOM 687 O O . MET A 1 90 ? -0.162 1.654 9.412 1.00 89.88 90 MET A O 1
ATOM 691 N N . ASP A 1 91 ? 0.374 3.193 7.853 1.00 91.25 91 ASP A N 1
ATOM 692 C CA . ASP A 1 91 ? 0.150 4.367 8.704 1.00 91.25 91 ASP A CA 1
ATOM 693 C C . ASP A 1 91 ? -1.314 4.441 9.159 1.00 91.25 91 ASP A C 1
ATOM 695 O O . ASP A 1 91 ? -1.594 4.567 10.349 1.00 91.25 91 ASP A O 1
ATOM 699 N N . SER A 1 92 ? -2.259 4.243 8.233 1.00 91.56 92 SER A N 1
ATOM 700 C CA . SER A 1 92 ? -3.698 4.247 8.542 1.00 91.56 92 SER A CA 1
ATOM 701 C C . SER A 1 92 ? -4.073 3.151 9.543 1.00 91.56 92 SER A C 1
ATOM 703 O O . SER A 1 92 ? -4.839 3.384 10.476 1.00 91.56 92 SER A O 1
ATOM 705 N N . VAL A 1 93 ? -3.524 1.947 9.367 1.00 88.31 93 VAL A N 1
ATOM 706 C CA . VAL A 1 93 ? -3.761 0.800 10.252 1.00 88.31 93 VAL A CA 1
ATOM 707 C C . VAL A 1 93 ? -3.157 1.051 11.640 1.00 88.31 93 VAL A C 1
ATOM 709 O O . VAL A 1 93 ? -3.777 0.700 12.644 1.00 88.31 93 VAL A O 1
ATOM 712 N N . TYR A 1 94 ? -1.989 1.693 11.720 1.00 90.06 94 TYR A N 1
ATOM 713 C CA . TYR A 1 94 ? -1.364 2.077 12.988 1.00 90.06 94 TYR A CA 1
ATOM 714 C C . TYR A 1 94 ? -2.176 3.144 13.737 1.00 90.06 94 TYR A C 1
ATOM 716 O O . TYR A 1 94 ? -2.443 2.996 14.931 1.00 90.06 94 TYR A O 1
ATOM 724 N N . ASP A 1 95 ? -2.641 4.175 13.029 1.00 91.38 95 ASP A N 1
ATOM 725 C CA . ASP A 1 95 ? -3.511 5.209 13.595 1.00 91.38 95 ASP A CA 1
ATOM 726 C C . ASP A 1 95 ? -4.833 4.617 14.106 1.00 91.38 95 ASP A C 1
ATOM 728 O O . ASP A 1 95 ? -5.337 5.017 15.160 1.00 91.38 95 ASP A O 1
ATOM 732 N N . CYS A 1 96 ? -5.376 3.617 13.405 1.00 90.75 96 CYS A N 1
ATOM 733 C CA . CYS A 1 96 ? -6.549 2.876 13.862 1.00 90.75 96 CYS A CA 1
ATOM 734 C C . CYS A 1 96 ? -6.292 2.140 15.186 1.00 90.75 96 CYS A C 1
ATOM 736 O O . CYS A 1 96 ? -7.118 2.261 16.087 1.00 90.75 96 CYS A O 1
ATOM 738 N N . ASP A 1 97 ? -5.163 1.436 15.357 1.00 89.00 97 ASP A N 1
ATOM 739 C CA . ASP A 1 97 ? -4.834 0.754 16.629 1.00 89.00 97 ASP A CA 1
ATOM 740 C C . ASP A 1 97 ? -4.743 1.751 17.797 1.00 89.00 97 ASP A C 1
ATOM 742 O O . ASP A 1 97 ? -5.301 1.517 18.873 1.00 89.00 97 ASP A O 1
ATOM 746 N N . LEU A 1 98 ? -4.112 2.910 17.580 1.00 91.19 98 LEU A N 1
ATOM 747 C CA . LEU A 1 98 ? -4.027 3.962 18.598 1.00 91.19 98 LEU A CA 1
ATOM 748 C C . LEU A 1 98 ? -5.399 4.541 18.964 1.00 91.19 98 LEU A C 1
ATOM 750 O O . LEU A 1 98 ? -5.670 4.791 20.142 1.00 91.19 98 LEU A O 1
ATOM 754 N N . ASN A 1 99 ? -6.272 4.756 17.981 1.00 92.06 99 ASN A N 1
ATOM 755 C CA . ASN A 1 99 ? -7.618 5.259 18.243 1.00 92.06 99 ASN A CA 1
ATOM 756 C C . ASN A 1 99 ? -8.497 4.203 18.924 1.00 92.06 99 ASN A C 1
ATOM 758 O O . ASN A 1 99 ? -9.222 4.541 19.858 1.00 92.06 99 ASN A O 1
ATOM 762 N N . LEU A 1 100 ? -8.377 2.927 18.550 1.00 90.38 100 LEU A N 1
ATOM 763 C CA . LEU A 1 100 ? -9.070 1.829 19.229 1.00 90.38 100 LEU A CA 1
ATOM 764 C C . LEU A 1 100 ? -8.659 1.712 20.694 1.00 90.38 100 LEU A C 1
ATOM 766 O O . LEU A 1 100 ? -9.521 1.531 21.547 1.00 90.38 100 LEU A O 1
ATOM 770 N N . LEU A 1 101 ? -7.372 1.877 21.008 1.00 90.94 101 LEU A N 1
ATOM 771 C CA . LEU A 1 101 ? -6.896 1.924 22.391 1.00 90.94 101 LEU A CA 1
ATOM 772 C C . LEU A 1 101 ? -7.573 3.032 23.208 1.00 90.94 101 LEU A C 1
ATOM 774 O O . LEU A 1 101 ? -7.998 2.791 24.338 1.00 90.94 101 LEU A O 1
ATOM 778 N N . ARG A 1 102 ? -7.678 4.238 22.639 1.00 92.25 102 ARG A N 1
ATOM 779 C CA . ARG A 1 102 ? -8.325 5.386 23.297 1.00 92.25 102 ARG A CA 1
ATOM 780 C C . ARG A 1 102 ? -9.810 5.128 23.530 1.00 92.25 102 ARG A C 1
ATOM 782 O O . ARG A 1 102 ? -10.285 5.304 24.648 1.00 92.25 102 ARG A O 1
ATOM 789 N N . ILE A 1 103 ? -10.503 4.652 22.497 1.00 91.69 103 ILE A N 1
ATOM 790 C CA . ILE A 1 103 ? -11.927 4.308 22.557 1.00 91.69 103 ILE A CA 1
ATOM 791 C C . ILE A 1 103 ? -12.168 3.207 23.600 1.00 91.69 103 ILE A C 1
ATOM 793 O O . ILE A 1 103 ? -13.093 3.317 24.401 1.00 91.69 103 ILE A O 1
ATOM 797 N N . ASN A 1 104 ? -11.321 2.173 23.631 1.00 90.19 104 ASN A N 1
ATOM 798 C CA . ASN A 1 104 ? -11.414 1.085 24.602 1.00 90.19 104 ASN A CA 1
ATOM 799 C C . ASN A 1 104 ? -11.222 1.584 26.038 1.00 90.19 104 ASN A C 1
ATOM 801 O O . ASN A 1 104 ? -11.997 1.219 26.915 1.00 90.19 104 ASN A O 1
ATOM 805 N N . SER A 1 105 ? -10.223 2.441 26.278 1.00 91.44 105 SER A N 1
ATOM 806 C CA . SER A 1 105 ? -10.003 3.045 27.599 1.00 91.44 105 SER A CA 1
ATOM 807 C C . SER A 1 105 ? -11.242 3.808 28.068 1.00 91.44 105 SER A C 1
ATOM 809 O O . SER A 1 105 ? -11.744 3.538 29.154 1.00 91.44 105 SER A O 1
ATOM 811 N N . PHE A 1 106 ? -11.776 4.692 27.220 1.00 92.62 106 PHE A N 1
ATOM 812 C CA . PHE A 1 106 ? -12.993 5.444 27.525 1.00 92.62 106 PHE A CA 1
ATOM 813 C C . PHE A 1 106 ? -14.176 4.516 27.826 1.00 92.62 106 PHE A C 1
ATOM 815 O O . PHE A 1 106 ? -14.929 4.747 28.768 1.00 92.62 106 PHE A O 1
ATOM 822 N N . LEU A 1 107 ? -14.360 3.456 27.039 1.00 89.44 107 LEU A N 1
ATOM 823 C CA . LEU A 1 107 ? -15.500 2.563 27.209 1.00 89.44 107 LEU A CA 1
ATOM 824 C C . LEU A 1 107 ? -15.399 1.705 28.465 1.00 89.44 107 LEU A C 1
ATOM 826 O O . LEU A 1 107 ? -16.422 1.478 29.099 1.00 89.44 107 LEU A O 1
ATOM 830 N N . VAL A 1 108 ? -14.211 1.265 28.875 1.00 88.31 108 VAL A N 1
ATOM 831 C CA . VAL A 1 108 ? -14.044 0.569 30.162 1.00 88.31 108 VAL A CA 1
ATOM 832 C C . VAL A 1 108 ? -14.470 1.470 31.324 1.00 88.31 108 VAL A C 1
ATOM 834 O O . VAL A 1 108 ? -15.223 1.022 32.198 1.00 88.31 108 VAL A O 1
ATOM 837 N N . ASP A 1 109 ? -14.064 2.740 31.296 1.00 89.44 109 ASP A N 1
ATOM 838 C CA . ASP A 1 109 ? -14.455 3.732 32.301 1.00 89.44 109 ASP A CA 1
ATOM 839 C C . ASP A 1 109 ? -15.971 3.975 32.253 1.00 89.44 109 ASP A C 1
ATOM 841 O O . ASP A 1 109 ? -16.671 3.833 33.259 1.00 89.44 109 ASP A O 1
ATOM 845 N N . TYR A 1 110 ? -16.509 4.216 31.055 1.00 88.88 110 TYR A N 1
ATOM 846 C CA . TYR A 1 110 ? -17.937 4.418 30.821 1.00 88.88 110 TYR A CA 1
ATOM 847 C C . TYR A 1 110 ? -18.787 3.239 31.307 1.00 88.88 110 TYR A C 1
ATOM 849 O O . TYR A 1 110 ? -19.835 3.437 31.916 1.00 88.88 110 TYR A O 1
ATOM 857 N N . LEU A 1 111 ? -18.372 1.996 31.046 1.00 86.00 111 LEU A N 1
ATOM 858 C CA . LEU A 1 111 ? -19.129 0.801 31.429 1.00 86.00 111 LEU A CA 1
ATOM 859 C C . LEU A 1 111 ? -19.151 0.594 32.948 1.00 86.00 111 LEU A C 1
ATOM 861 O O . LEU A 1 111 ? -20.124 0.022 33.449 1.00 86.00 111 LEU A O 1
ATOM 865 N N . SER A 1 112 ? -18.126 1.081 33.648 1.00 86.81 112 SER A N 1
ATOM 866 C CA . SER A 1 112 ? -17.970 0.994 35.104 1.00 86.81 112 SER A CA 1
ATOM 867 C C . SER A 1 112 ? -18.694 2.119 35.856 1.00 86.81 112 SER A C 1
ATOM 869 O O . SER A 1 112 ? -18.956 1.988 37.051 1.00 86.81 112 SER A O 1
ATOM 871 N N . GLU A 1 113 ? -19.048 3.205 35.165 1.00 87.56 113 GLU A N 1
ATOM 872 C CA . GLU A 1 113 ? -19.645 4.400 35.759 1.00 87.56 113 GLU A CA 1
ATOM 873 C C . GLU A 1 113 ? -21.111 4.177 36.205 1.00 87.56 113 GLU A C 1
ATOM 875 O O . GLU A 1 113 ? -21.952 3.735 35.407 1.00 87.56 113 GLU A O 1
ATOM 880 N N . PRO A 1 114 ? -21.463 4.520 37.462 1.00 83.12 114 PRO A N 1
ATOM 881 C CA . PRO A 1 114 ? -22.841 4.475 37.950 1.00 83.12 114 PRO A CA 1
ATOM 882 C C . PRO A 1 114 ? -23.782 5.505 37.323 1.00 83.12 114 PRO A C 1
ATOM 884 O O . PRO A 1 114 ? -24.972 5.226 37.217 1.00 83.12 114 PRO A O 1
ATOM 887 N N . ASN A 1 115 ? -23.290 6.682 36.920 1.00 83.69 115 ASN A N 1
ATOM 888 C CA . ASN A 1 115 ? -24.100 7.724 36.283 1.00 83.69 115 ASN A CA 1
ATOM 889 C C . ASN A 1 115 ? -23.588 8.055 34.875 1.00 83.69 115 ASN A C 1
ATOM 891 O O . ASN A 1 115 ? -22.697 8.879 34.677 1.00 83.69 115 ASN A O 1
ATOM 895 N N . LYS A 1 116 ? -24.203 7.434 33.871 1.00 83.88 116 LYS A N 1
ATOM 896 C CA . LYS A 1 116 ? -23.747 7.472 32.474 1.00 83.88 116 LYS A CA 1
ATOM 897 C C . LYS A 1 116 ? -24.242 8.693 31.700 1.00 83.88 116 LYS A C 1
ATOM 899 O O . LYS A 1 116 ? -23.747 8.970 30.607 1.00 83.88 116 LYS A O 1
ATOM 904 N N . ILE A 1 117 ? -25.191 9.450 32.259 1.00 82.88 117 ILE A N 1
ATOM 905 C CA . ILE A 1 117 ? -25.836 10.586 31.581 1.00 82.88 117 ILE A CA 1
ATOM 906 C C . ILE A 1 117 ? -24.809 11.660 31.191 1.00 82.88 117 ILE A C 1
ATOM 908 O O . ILE A 1 117 ? -24.878 12.198 30.084 1.00 82.88 117 ILE A O 1
ATOM 912 N N . SER A 1 118 ? -23.829 11.946 32.055 1.00 83.56 118 SER A N 1
ATOM 913 C CA . SER A 1 118 ? -22.780 12.941 31.784 1.00 83.56 118 SER A CA 1
ATOM 914 C C . SER A 1 118 ? -21.853 12.547 30.633 1.00 83.56 118 SER A C 1
ATOM 916 O O . SER A 1 118 ? -21.314 13.424 29.961 1.00 83.56 118 SER A O 1
ATOM 918 N N . TYR A 1 119 ? -21.715 11.249 30.358 1.00 87.31 119 TYR A N 1
ATOM 919 C CA . TYR A 1 119 ? -20.805 10.712 29.348 1.00 87.31 119 TYR A CA 1
ATOM 920 C C . TYR A 1 119 ? -21.476 10.444 27.997 1.00 87.31 119 TYR A C 1
ATOM 922 O O . TYR A 1 119 ? -20.797 10.113 27.029 1.00 87.31 119 TYR A O 1
ATOM 930 N N . GLN A 1 120 ? -22.795 10.625 27.875 1.00 84.81 120 GLN A N 1
ATOM 931 C CA . GLN A 1 120 ? -23.531 10.272 26.655 1.00 84.81 120 GLN A CA 1
ATOM 932 C C . GLN A 1 120 ? -23.022 11.010 25.406 1.00 84.81 120 GLN A C 1
ATOM 934 O O . GLN A 1 120 ? -22.984 10.449 24.310 1.00 84.81 120 GLN A O 1
ATOM 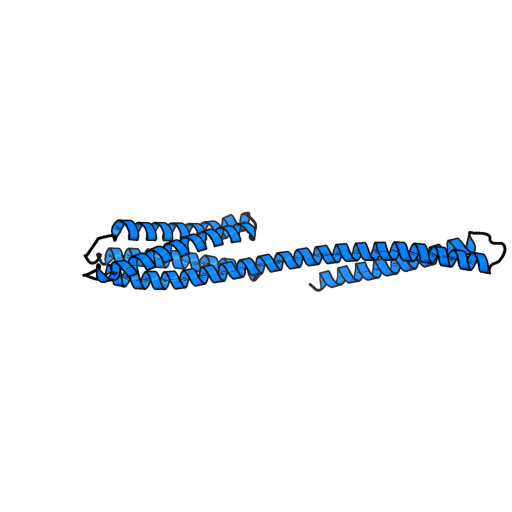939 N N . ARG A 1 121 ? -22.615 12.278 25.557 1.00 89.56 121 ARG A N 1
ATOM 940 C CA . ARG A 1 121 ? -22.014 13.047 24.457 1.00 89.56 121 ARG A CA 1
ATOM 941 C C . ARG A 1 121 ? -20.701 12.414 24.003 1.00 89.56 121 ARG A C 1
ATOM 943 O O . ARG A 1 121 ? -20.494 12.254 22.805 1.00 89.56 121 ARG A O 1
ATOM 950 N N . GLU A 1 122 ? -19.839 12.069 24.949 1.00 91.56 122 GLU A N 1
ATOM 951 C CA . GLU A 1 122 ? -18.527 11.488 24.677 1.00 91.56 122 GLU A CA 1
ATOM 952 C C . GLU A 1 122 ? -18.643 10.066 24.116 1.00 91.56 122 GLU A C 1
ATOM 954 O O . GLU A 1 122 ? -17.930 9.721 23.176 1.00 91.56 122 GLU A O 1
ATOM 959 N N . LEU A 1 123 ? -19.626 9.286 24.579 1.00 90.25 123 LEU A N 1
ATOM 960 C CA . LEU A 1 123 ? -19.969 7.989 24.000 1.00 90.25 123 LEU A CA 1
ATOM 961 C C . LEU A 1 123 ? -20.296 8.111 22.510 1.00 90.25 123 LEU A C 1
ATOM 963 O O . LEU A 1 123 ? -19.759 7.361 21.701 1.00 90.25 123 LEU A O 1
ATOM 967 N N . ASN A 1 124 ? -21.138 9.076 22.132 1.00 90.00 124 ASN A N 1
ATOM 968 C CA . ASN A 1 124 ? -21.490 9.289 20.727 1.00 90.00 124 ASN A CA 1
ATOM 969 C C . ASN A 1 124 ? -20.274 9.690 19.877 1.00 90.00 124 ASN A C 1
ATOM 971 O O . ASN A 1 124 ? -20.167 9.267 18.728 1.00 90.00 124 ASN A O 1
ATOM 975 N N . VAL A 1 125 ? -19.352 10.489 20.426 1.00 93.38 125 VAL A N 1
ATOM 976 C CA . VAL A 1 125 ? -18.098 10.841 19.738 1.00 93.38 125 VAL A CA 1
ATOM 977 C C . VAL A 1 125 ? -17.251 9.591 19.499 1.00 93.38 125 VAL A C 1
ATOM 979 O O . VAL A 1 125 ? -16.838 9.354 18.366 1.00 93.38 125 VAL A O 1
ATOM 982 N N . ASN A 1 126 ? -17.053 8.763 20.525 1.00 92.75 126 ASN A N 1
ATOM 983 C CA . ASN A 1 126 ? -16.271 7.529 20.420 1.00 92.75 126 ASN A CA 1
ATOM 984 C C . ASN A 1 126 ? -16.916 6.502 19.470 1.00 92.75 126 ASN A C 1
ATOM 986 O O . ASN A 1 126 ? -16.212 5.852 18.702 1.00 92.75 126 ASN A O 1
ATOM 990 N N . LEU A 1 127 ? -18.248 6.387 19.460 1.00 90.75 127 LEU A N 1
ATOM 991 C CA . LEU A 1 127 ? -18.980 5.536 18.512 1.00 90.75 127 LEU A CA 1
ATOM 992 C C . LEU A 1 127 ? -18.804 5.993 17.059 1.00 90.75 127 LEU A C 1
ATOM 994 O O . LEU A 1 127 ? -18.580 5.168 16.173 1.00 90.75 127 LEU A O 1
ATOM 998 N N . ASN A 1 128 ? -18.853 7.302 16.807 1.00 93.06 128 ASN A N 1
ATOM 999 C CA . ASN A 1 128 ? -18.588 7.836 15.473 1.00 93.06 128 ASN A CA 1
ATOM 1000 C C . ASN A 1 128 ? -17.138 7.575 15.045 1.00 93.06 128 ASN A C 1
ATOM 1002 O O . ASN A 1 128 ? -16.913 7.104 13.935 1.00 93.06 128 ASN A O 1
ATOM 1006 N N . GLN A 1 129 ? -16.167 7.791 15.938 1.00 93.75 129 GLN A N 1
ATOM 1007 C CA . GLN A 1 129 ? -14.756 7.496 15.660 1.00 93.75 129 GLN A CA 1
ATOM 1008 C C . GLN A 1 129 ? -14.523 6.014 15.359 1.00 93.75 129 GLN A C 1
ATOM 1010 O O . GLN A 1 129 ? -13.785 5.672 14.441 1.00 93.75 129 GLN A O 1
ATOM 1015 N N . LEU A 1 130 ? -15.180 5.120 16.094 1.00 92.00 130 LEU A N 1
ATOM 1016 C CA . LEU A 1 130 ? -15.135 3.687 15.835 1.00 92.00 130 LEU A CA 1
ATOM 1017 C C . LEU A 1 130 ? -15.669 3.337 14.440 1.00 92.00 130 LEU A C 1
ATOM 1019 O O . LEU A 1 130 ? -15.064 2.544 13.721 1.00 92.00 130 LEU A O 1
ATOM 1023 N N . ARG A 1 131 ? -16.785 3.944 14.036 1.00 93.38 131 ARG A N 1
ATOM 1024 C CA . ARG A 1 131 ? -17.325 3.780 12.684 1.00 93.38 131 ARG A CA 1
ATOM 1025 C C . ARG A 1 131 ? -16.366 4.312 11.616 1.00 93.38 131 ARG A C 1
ATOM 1027 O O . ARG A 1 131 ? -16.230 3.692 10.564 1.00 93.38 131 ARG A O 1
ATOM 1034 N N . ASP A 1 132 ? -15.683 5.421 11.876 1.00 94.62 132 ASP A N 1
ATOM 1035 C CA . ASP A 1 132 ? -14.656 5.942 10.972 1.00 94.62 132 ASP A CA 1
ATOM 1036 C C . ASP A 1 132 ? -13.483 4.963 10.834 1.00 94.62 132 ASP A C 1
ATOM 1038 O O . ASP A 1 132 ? -13.029 4.714 9.718 1.00 94.62 132 ASP A O 1
ATOM 1042 N N . ILE A 1 133 ? -13.055 4.330 11.931 1.00 92.94 133 ILE A N 1
ATOM 1043 C CA . ILE A 1 133 ? -12.031 3.274 11.913 1.00 92.94 133 ILE A CA 1
ATOM 1044 C C . ILE A 1 133 ? -12.475 2.104 11.029 1.00 92.94 133 ILE A C 1
ATOM 1046 O O . ILE A 1 133 ? -11.713 1.685 10.161 1.00 92.94 133 ILE A O 1
ATOM 1050 N N . ILE A 1 134 ? -13.713 1.619 11.177 1.00 92.44 134 ILE A N 1
ATOM 1051 C CA . ILE A 1 134 ? -14.268 0.549 10.327 1.00 92.44 134 ILE A CA 1
ATOM 1052 C C . ILE A 1 134 ? -14.174 0.929 8.840 1.00 92.44 134 ILE A C 1
ATOM 1054 O O . ILE A 1 134 ? -13.677 0.151 8.023 1.00 92.44 134 ILE A O 1
ATOM 1058 N N . ASN A 1 135 ? -14.571 2.155 8.487 1.00 94.06 135 ASN A N 1
ATOM 1059 C CA . ASN A 1 135 ? -14.511 2.641 7.106 1.00 94.06 135 ASN A CA 1
ATOM 1060 C C . ASN A 1 135 ? -13.069 2.744 6.580 1.00 94.06 135 ASN A C 1
ATOM 1062 O O . ASN A 1 135 ? -12.798 2.379 5.433 1.00 94.06 135 ASN A O 1
ATOM 1066 N N . ILE A 1 136 ? -12.132 3.222 7.406 1.00 93.12 136 ILE A N 1
ATOM 1067 C CA . ILE A 1 136 ? -10.706 3.304 7.057 1.00 93.12 136 ILE A CA 1
ATOM 1068 C C . ILE A 1 136 ? -10.131 1.904 6.823 1.00 93.12 136 ILE A C 1
ATOM 1070 O O . ILE A 1 136 ? -9.372 1.705 5.871 1.00 93.12 136 ILE A O 1
ATOM 1074 N N . MET A 1 137 ? -10.521 0.919 7.631 1.00 90.38 137 MET A N 1
ATOM 1075 C CA . MET A 1 137 ? -10.093 -0.469 7.458 1.00 90.38 137 MET A CA 1
ATOM 1076 C C . MET A 1 137 ? -10.647 -1.097 6.185 1.00 90.38 137 MET A C 1
ATOM 1078 O O . MET A 1 137 ? -9.890 -1.717 5.439 1.00 90.38 137 MET A O 1
ATOM 1082 N N . ALA A 1 138 ? -11.928 -0.883 5.884 1.00 92.44 138 ALA A N 1
ATOM 1083 C CA . ALA A 1 138 ? -12.531 -1.345 4.637 1.00 92.44 138 ALA A CA 1
ATOM 1084 C C . ALA A 1 138 ? -11.865 -0.702 3.405 1.00 92.44 138 ALA A C 1
ATOM 1086 O O . ALA A 1 138 ? -11.572 -1.374 2.415 1.00 92.44 138 ALA A O 1
ATOM 1087 N N . SER A 1 139 ? -11.549 0.594 3.478 1.00 93.50 139 SER A N 1
ATOM 1088 C CA . SER A 1 139 ? -10.789 1.293 2.436 1.00 93.50 139 SER A CA 1
ATOM 1089 C C . SER A 1 139 ? -9.373 0.724 2.284 1.00 93.50 139 SER A C 1
ATOM 1091 O O . SER A 1 139 ? -8.930 0.438 1.171 1.00 93.50 139 SER A O 1
ATOM 1093 N N . SER A 1 140 ? -8.686 0.472 3.400 1.00 91.62 140 SER A N 1
ATOM 1094 C CA . SER A 1 140 ? -7.353 -0.143 3.415 1.00 91.62 140 SER A CA 1
ATOM 1095 C C . SER A 1 140 ? -7.369 -1.530 2.773 1.00 91.62 140 SER A C 1
ATOM 1097 O O . SER A 1 140 ? -6.514 -1.839 1.946 1.00 91.62 140 SER A O 1
ATOM 1099 N N . LEU A 1 141 ? -8.386 -2.339 3.078 1.00 91.00 141 LEU A N 1
ATOM 1100 C CA . LEU A 1 141 ? -8.616 -3.646 2.470 1.00 91.00 141 LEU A CA 1
ATOM 1101 C C . LEU A 1 141 ? -8.763 -3.547 0.939 1.00 91.00 141 LEU A C 1
ATOM 1103 O O . LEU A 1 141 ? -8.201 -4.374 0.217 1.00 91.00 141 LEU A O 1
ATOM 1107 N N . CYS A 1 142 ? -9.480 -2.535 0.444 1.00 91.44 142 CYS A N 1
ATOM 1108 C CA . CYS A 1 142 ? -9.652 -2.279 -0.987 1.00 91.44 142 CYS A CA 1
ATOM 1109 C C . CYS A 1 142 ? -8.331 -1.876 -1.665 1.00 91.44 142 CYS A C 1
ATOM 1111 O O . CYS A 1 142 ? -7.978 -2.430 -2.707 1.00 91.44 142 CYS A O 1
ATOM 1113 N N . ILE A 1 143 ? -7.562 -0.971 -1.045 1.00 92.81 143 ILE A N 1
ATOM 1114 C CA . ILE A 1 143 ? -6.245 -0.546 -1.550 1.00 92.81 143 ILE A CA 1
ATOM 1115 C C . ILE A 1 143 ? -5.298 -1.746 -1.645 1.00 92.81 143 ILE A C 1
ATOM 1117 O O . ILE A 1 143 ? -4.658 -1.946 -2.677 1.00 92.81 143 ILE A O 1
ATOM 1121 N N . LEU A 1 144 ? -5.247 -2.584 -0.605 1.00 91.81 144 LEU A N 1
ATOM 1122 C CA . LEU A 1 144 ? -4.420 -3.790 -0.617 1.00 91.81 144 LEU A CA 1
ATOM 1123 C C . LEU A 1 144 ? -4.844 -4.775 -1.710 1.00 91.81 144 LEU A C 1
ATOM 1125 O O . LEU A 1 144 ? -3.984 -5.355 -2.364 1.00 91.81 144 LEU A O 1
ATOM 1129 N N . GLY A 1 145 ? -6.147 -4.920 -1.960 1.00 91.88 145 GLY A N 1
ATOM 1130 C CA . GLY A 1 145 ? -6.661 -5.760 -3.045 1.00 91.88 145 GLY A CA 1
ATOM 1131 C C . GLY A 1 145 ? -6.270 -5.275 -4.445 1.00 91.88 145 GLY A C 1
ATOM 1132 O O . GLY A 1 145 ? -6.287 -6.063 -5.389 1.00 91.88 145 GLY A O 1
ATOM 1133 N N . HIS A 1 146 ? -5.904 -3.997 -4.588 1.00 90.75 146 HIS A N 1
ATOM 1134 C CA . HIS A 1 146 ? -5.401 -3.437 -5.839 1.00 90.75 146 HIS A CA 1
ATOM 1135 C C . HIS A 1 146 ? -3.899 -3.677 -6.036 1.00 90.75 146 HIS A C 1
ATOM 1137 O O . HIS A 1 146 ? -3.475 -3.985 -7.148 1.00 90.75 146 HIS A O 1
ATOM 1143 N N . ILE A 1 147 ? -3.102 -3.533 -4.972 1.00 90.88 147 ILE A N 1
ATOM 1144 C CA . ILE A 1 147 ? -1.631 -3.569 -5.062 1.00 90.88 147 ILE A CA 1
ATOM 1145 C C . ILE A 1 147 ? -1.040 -4.970 -4.842 1.00 90.88 147 ILE A C 1
ATOM 1147 O O . ILE A 1 147 ? 0.060 -5.254 -5.312 1.00 90.88 147 ILE A O 1
ATOM 1151 N N . ILE A 1 148 ? -1.749 -5.858 -4.138 1.00 90.44 148 ILE A N 1
ATOM 1152 C CA . ILE A 1 148 ? -1.282 -7.215 -3.831 1.00 90.44 148 ILE A CA 1
ATOM 1153 C C . ILE A 1 148 ? -1.890 -8.206 -4.838 1.00 90.44 148 ILE A C 1
ATOM 1155 O O . ILE A 1 148 ? -3.102 -8.176 -5.072 1.00 90.44 148 ILE A O 1
ATOM 1159 N N . PRO A 1 149 ? -1.098 -9.131 -5.420 1.00 92.50 149 PRO A N 1
ATOM 1160 C CA . PRO A 1 149 ? -1.607 -10.204 -6.260 1.00 92.50 149 PRO A CA 1
ATOM 1161 C C . PRO A 1 149 ? -2.752 -10.949 -5.580 1.00 92.50 149 PRO A C 1
ATOM 1163 O O . PRO A 1 149 ? -2.668 -11.334 -4.414 1.00 92.50 149 PRO A O 1
ATOM 1166 N N . LYS A 1 150 ? -3.817 -11.207 -6.342 1.00 92.88 150 LYS A N 1
ATOM 1167 C CA . LYS A 1 150 ? -5.081 -11.756 -5.831 1.00 92.88 150 LYS A CA 1
ATOM 1168 C C . LYS A 1 150 ? -4.915 -12.990 -4.935 1.00 92.88 150 LYS A C 1
ATOM 1170 O O . LYS A 1 150 ? -5.627 -13.120 -3.945 1.00 92.88 150 LYS A O 1
ATOM 1175 N N . ASN A 1 151 ? -3.994 -13.892 -5.275 1.00 93.44 151 ASN A N 1
ATOM 1176 C CA . ASN A 1 151 ? -3.763 -15.112 -4.499 1.00 93.44 151 ASN A CA 1
ATOM 1177 C C . ASN A 1 151 ? -3.173 -14.811 -3.115 1.00 93.44 151 ASN A C 1
ATOM 1179 O O . ASN A 1 151 ? -3.670 -15.336 -2.121 1.00 93.44 151 ASN A O 1
ATOM 1183 N N . ASP A 1 152 ? -2.167 -13.939 -3.048 1.00 92.00 152 ASP A N 1
ATOM 1184 C CA . ASP A 1 152 ? -1.514 -13.558 -1.793 1.00 92.00 152 ASP A CA 1
ATOM 1185 C C . ASP A 1 152 ? -2.445 -12.696 -0.940 1.00 92.00 152 ASP A C 1
ATOM 1187 O O . ASP A 1 152 ? -2.576 -12.916 0.263 1.00 92.00 152 ASP A O 1
ATOM 1191 N N . TYR A 1 153 ? -3.178 -11.782 -1.582 1.00 92.62 153 TYR A N 1
ATOM 1192 C CA . TYR A 1 153 ? -4.213 -10.975 -0.947 1.00 92.62 153 TYR A CA 1
ATOM 1193 C C . TYR A 1 153 ? -5.276 -11.842 -0.259 1.00 92.62 153 TYR A C 1
ATOM 1195 O O . TYR A 1 153 ? -5.498 -11.716 0.947 1.00 92.62 153 TYR A O 1
ATOM 1203 N N . ASN A 1 154 ? -5.889 -12.763 -1.008 1.00 92.81 154 ASN A N 1
ATOM 1204 C CA . ASN A 1 154 ? -6.951 -13.631 -0.501 1.00 92.81 154 ASN A CA 1
ATOM 1205 C C . ASN A 1 154 ? -6.468 -14.573 0.604 1.00 92.81 154 ASN A C 1
ATOM 1207 O O . ASN A 1 154 ? -7.249 -14.940 1.478 1.00 92.81 154 ASN A O 1
ATOM 1211 N N . ARG A 1 155 ? -5.204 -15.001 0.544 1.00 92.75 155 ARG A N 1
ATOM 1212 C CA . ARG A 1 155 ? -4.642 -15.956 1.498 1.00 92.75 155 ARG A CA 1
ATOM 1213 C C . ARG A 1 155 ? -4.188 -15.288 2.793 1.00 92.75 155 ARG A C 1
ATOM 1215 O O . ARG A 1 155 ? -4.461 -15.822 3.863 1.00 92.75 155 ARG A O 1
ATOM 1222 N N . ASN A 1 156 ? -3.490 -14.159 2.695 1.00 90.06 156 ASN A N 1
ATOM 1223 C CA . ASN A 1 156 ? -2.720 -13.613 3.815 1.00 90.06 156 ASN A CA 1
ATOM 1224 C C . ASN A 1 156 ? -3.370 -12.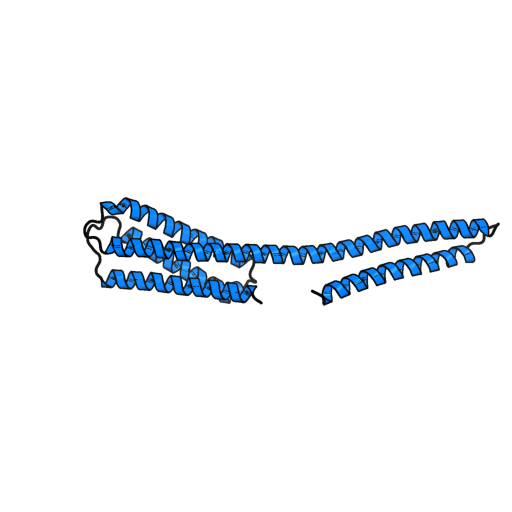369 4.442 1.00 90.06 156 ASN A C 1
ATOM 1226 O O . ASN A 1 156 ? -3.229 -12.143 5.643 1.00 90.06 156 ASN A O 1
ATOM 1230 N N . PHE A 1 157 ? -4.099 -11.569 3.656 1.00 89.88 157 PHE A N 1
ATOM 1231 C CA . PHE A 1 157 ? -4.575 -10.249 4.088 1.00 89.88 157 PHE A CA 1
ATOM 1232 C C . PHE A 1 157 ? -6.085 -10.198 4.288 1.00 89.88 157 PHE A C 1
ATOM 1234 O O . PHE A 1 157 ? -6.543 -9.752 5.340 1.00 89.88 157 PHE A O 1
ATOM 1241 N N . LEU A 1 158 ? -6.852 -10.685 3.309 1.00 92.19 158 LEU A N 1
ATOM 1242 C CA . LEU A 1 158 ? -8.313 -10.627 3.324 1.00 92.19 158 LEU A CA 1
ATOM 1243 C C . LEU A 1 158 ? -8.927 -11.258 4.586 1.00 92.19 158 LEU A C 1
ATOM 1245 O O . LEU A 1 158 ? -9.718 -10.573 5.229 1.00 92.19 158 LEU A O 1
ATOM 1249 N N . PRO A 1 159 ? -8.563 -12.486 5.012 1.00 92.19 159 PRO A N 1
ATOM 1250 C CA . PRO A 1 159 ? -9.203 -13.110 6.171 1.00 92.19 159 PRO A CA 1
ATOM 1251 C C . PRO A 1 159 ? -8.939 -12.336 7.467 1.00 92.19 159 PRO A C 1
ATOM 1253 O O . PRO A 1 159 ? -9.833 -12.170 8.292 1.00 92.19 159 PRO A O 1
ATOM 1256 N N . SER A 1 160 ? -7.714 -11.832 7.631 1.00 88.00 160 SER A N 1
ATOM 1257 C CA . SER A 1 160 ? -7.285 -11.114 8.831 1.00 88.00 160 SER A CA 1
ATOM 1258 C C . SER A 1 160 ? -7.937 -9.737 8.931 1.00 88.00 160 SER A C 1
ATOM 1260 O O . SER A 1 160 ? -8.457 -9.384 9.985 1.00 88.00 160 SER A O 1
ATOM 1262 N N . LEU A 1 161 ? -7.939 -8.966 7.839 1.00 85.88 161 LEU A N 1
ATOM 1263 C CA . LEU A 1 161 ? -8.537 -7.630 7.799 1.00 85.88 161 LEU A CA 1
ATOM 1264 C C . LEU A 1 161 ? -10.062 -7.673 7.843 1.00 85.88 161 LEU A C 1
ATOM 1266 O O . LEU A 1 161 ? -10.659 -6.885 8.571 1.00 85.88 161 LEU A O 1
ATOM 1270 N N . GLN A 1 162 ? -10.690 -8.605 7.122 1.00 92.06 162 GLN A N 1
ATOM 1271 C CA . GLN A 1 162 ? -12.134 -8.802 7.216 1.00 92.06 162 GLN A CA 1
ATOM 1272 C C . GLN A 1 162 ? -12.517 -9.215 8.637 1.00 92.06 162 GLN A C 1
ATOM 1274 O O . GLN A 1 162 ? -13.394 -8.606 9.230 1.00 92.06 162 GLN A O 1
ATOM 1279 N N . GLY A 1 163 ? -11.774 -10.149 9.238 1.00 89.62 163 GLY A N 1
ATOM 1280 C CA . GLY A 1 163 ? -12.008 -10.554 10.619 1.00 89.62 163 GLY A CA 1
ATOM 1281 C C . GLY A 1 163 ? -11.793 -9.439 11.648 1.00 89.62 163 GLY A C 1
ATOM 1282 O O . GLY A 1 163 ? -12.306 -9.557 12.752 1.00 89.62 163 GLY A O 1
ATOM 1283 N N . VAL A 1 164 ? -11.033 -8.385 11.332 1.00 87.81 164 VAL A N 1
ATOM 1284 C CA . VAL A 1 164 ? -10.954 -7.166 12.154 1.00 87.81 164 VAL A CA 1
ATOM 1285 C C . VAL A 1 164 ? -12.197 -6.305 11.960 1.00 87.81 164 VAL A C 1
ATOM 1287 O O . VAL A 1 164 ? -12.770 -5.846 12.941 1.00 87.81 164 VAL A O 1
ATOM 1290 N N . ILE A 1 165 ? -12.606 -6.079 10.711 1.00 90.81 165 ILE A N 1
ATOM 1291 C CA . ILE A 1 165 ? -13.802 -5.294 10.379 1.00 90.81 165 ILE A CA 1
ATOM 1292 C C . ILE A 1 165 ? -15.033 -5.909 11.050 1.00 90.81 165 ILE A C 1
ATOM 1294 O O . ILE A 1 165 ? 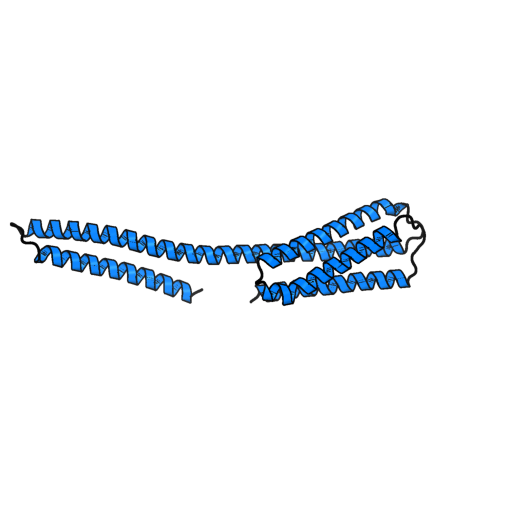-15.762 -5.196 11.731 1.00 90.81 165 ILE A O 1
ATOM 1298 N N . ASP A 1 166 ? -15.197 -7.227 10.939 1.00 91.75 166 ASP A N 1
ATOM 1299 C CA . ASP A 1 166 ? -16.313 -7.966 11.527 1.00 91.75 166 ASP A CA 1
ATOM 1300 C C . ASP A 1 166 ? -16.349 -7.807 13.060 1.00 91.75 166 ASP A C 1
ATOM 1302 O O . ASP A 1 166 ? -17.401 -7.499 13.624 1.00 91.75 166 ASP A O 1
ATOM 1306 N N . ASP A 1 167 ? -15.197 -7.937 13.738 1.00 88.44 167 ASP A N 1
ATOM 1307 C CA . ASP A 1 167 ? -15.115 -7.730 15.192 1.00 88.44 167 ASP A CA 1
ATOM 1308 C C . ASP A 1 167 ? -15.503 -6.290 15.576 1.00 88.44 167 ASP A C 1
ATOM 1310 O O . ASP A 1 167 ? -16.220 -6.068 16.553 1.00 88.44 167 ASP A O 1
ATOM 1314 N N . LEU A 1 168 ? -15.021 -5.296 14.820 1.00 88.56 168 LEU A N 1
ATOM 1315 C CA . LEU A 1 168 ? -15.296 -3.882 15.080 1.00 88.56 168 LEU A CA 1
ATOM 1316 C C . LEU A 1 168 ? -16.764 -3.522 14.829 1.00 88.56 168 LEU A C 1
ATOM 1318 O O . LEU A 1 168 ? -17.329 -2.707 15.561 1.00 88.56 168 LEU A O 1
ATOM 1322 N N . GLU A 1 169 ? -17.397 -4.126 13.825 1.00 91.44 169 GLU A N 1
ATOM 1323 C CA . GLU A 1 169 ? -18.827 -3.977 13.563 1.00 91.44 169 GLU A CA 1
ATOM 1324 C C . GLU A 1 169 ? -19.673 -4.617 14.667 1.00 91.44 169 GLU A C 1
ATOM 1326 O O . GLU A 1 169 ? -20.620 -3.990 15.155 1.00 91.44 169 GLU A O 1
ATOM 1331 N N . GLU A 1 170 ? -19.319 -5.829 15.113 1.00 89.12 170 GLU A N 1
ATOM 1332 C CA . GLU A 1 170 ? -19.971 -6.485 16.253 1.00 89.12 170 GLU A CA 1
ATOM 1333 C C . GLU A 1 170 ? -19.847 -5.625 17.513 1.00 89.12 170 GLU A C 1
ATOM 1335 O O . GLU A 1 170 ? -20.816 -5.428 18.253 1.00 89.12 170 GLU A O 1
ATOM 1340 N N . TYR A 1 171 ? -18.667 -5.058 17.721 1.00 83.62 171 TYR A N 1
ATOM 1341 C CA . TYR A 1 171 ? -18.369 -4.161 18.817 1.00 83.62 171 TYR A CA 1
ATOM 1342 C C . TYR A 1 171 ? -19.195 -2.868 18.756 1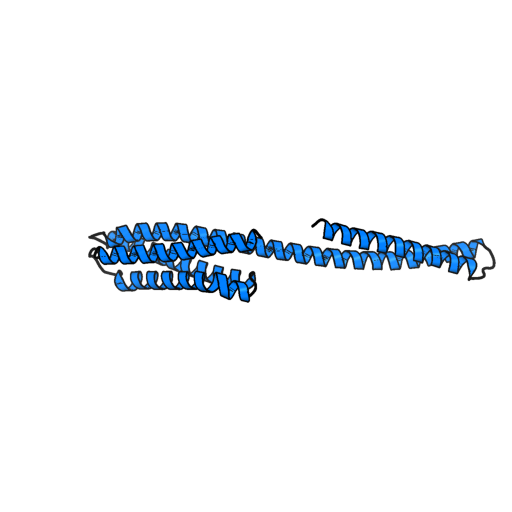.00 83.62 171 TYR A C 1
ATOM 1344 O O . TYR A 1 171 ? -19.892 -2.540 19.721 1.00 83.62 171 TYR A O 1
ATOM 1352 N N . HIS A 1 172 ? -19.212 -2.178 17.612 1.00 87.75 172 HIS A N 1
ATOM 1353 C CA . HIS A 1 172 ? -20.032 -0.983 17.400 1.00 87.75 172 HIS A CA 1
ATOM 1354 C C . HIS A 1 172 ? -21.510 -1.279 17.658 1.00 87.75 172 HIS A C 1
ATOM 1356 O O . HIS A 1 172 ? -22.179 -0.551 18.393 1.00 87.75 172 HIS A O 1
ATOM 1362 N N . LYS A 1 173 ? -22.019 -2.373 17.082 1.00 88.56 173 LYS A N 1
ATOM 1363 C CA . LYS A 1 173 ? -23.407 -2.806 17.248 1.00 88.56 173 LYS A CA 1
ATOM 1364 C C . LYS A 1 173 ? -23.725 -3.082 18.712 1.00 88.56 173 LYS A C 1
ATOM 1366 O O . LYS A 1 173 ? -24.710 -2.555 19.213 1.00 88.56 173 LYS A O 1
ATOM 1371 N N . THR A 1 174 ? -22.885 -3.854 19.400 1.00 82.56 174 THR A N 1
ATOM 1372 C CA . THR A 1 174 ? -23.074 -4.189 20.817 1.00 82.56 174 THR A CA 1
ATOM 1373 C C . THR A 1 174 ? -23.170 -2.928 21.663 1.00 82.56 174 THR A C 1
ATOM 1375 O O . THR A 1 174 ? -24.047 -2.847 22.523 1.00 82.56 174 THR A O 1
ATOM 1378 N N . ILE A 1 175 ? -22.322 -1.930 21.398 1.00 80.62 175 ILE A N 1
ATOM 1379 C CA . ILE A 1 175 ? -22.323 -0.686 22.165 1.00 80.62 175 ILE A CA 1
ATOM 1380 C C . ILE A 1 175 ? -23.573 0.144 21.882 1.00 80.62 175 ILE A C 1
ATOM 1382 O O . ILE A 1 175 ? -24.256 0.569 22.816 1.00 80.62 175 ILE A O 1
ATOM 1386 N N . ASP A 1 176 ? -23.895 0.341 20.606 1.00 82.94 176 ASP A N 1
ATOM 1387 C CA . ASP A 1 176 ? -25.011 1.186 20.189 1.00 82.94 176 ASP A CA 1
ATOM 1388 C C . ASP A 1 176 ? -26.370 0.601 20.607 1.00 82.94 176 ASP A C 1
ATOM 1390 O O . ASP A 1 176 ? -27.236 1.341 21.077 1.00 82.94 176 ASP A O 1
ATOM 1394 N N . THR A 1 177 ? -26.553 -0.724 20.515 1.00 80.44 177 THR A N 1
ATOM 1395 C CA . THR A 1 177 ? -27.826 -1.374 20.868 1.00 80.44 177 THR A CA 1
ATOM 1396 C C . THR A 1 177 ? -27.984 -1.625 22.359 1.00 80.44 177 THR A C 1
ATOM 1398 O O . THR A 1 177 ? -29.102 -1.575 22.863 1.00 80.44 177 THR A O 1
ATOM 1401 N N . THR A 1 178 ? -26.894 -1.943 23.063 1.00 73.19 178 THR A N 1
ATOM 1402 C CA . THR A 1 178 ? -26.975 -2.360 24.472 1.00 73.19 178 THR A CA 1
ATOM 1403 C C . THR A 1 178 ? -26.874 -1.168 25.411 1.00 73.19 178 THR A C 1
ATOM 1405 O O . THR A 1 178 ? -27.566 -1.150 26.420 1.00 73.19 178 THR A O 1
ATOM 1408 N N . PHE A 1 179 ? -26.045 -0.161 25.109 1.00 69.00 179 PHE A N 1
ATOM 1409 C CA . PHE A 1 179 ? -25.716 0.884 26.089 1.00 69.00 179 PHE A CA 1
ATOM 1410 C C . PHE A 1 179 ? -26.435 2.210 25.887 1.00 69.00 179 PHE A C 1
ATOM 1412 O O . PHE A 1 179 ? -26.422 3.037 26.800 1.00 69.00 179 PHE A O 1
ATOM 1419 N N . ARG A 1 180 ? -27.116 2.429 24.755 1.00 66.62 180 ARG A N 1
ATOM 1420 C CA . ARG A 1 180 ? -27.974 3.611 24.603 1.00 66.62 180 ARG A CA 1
ATOM 1421 C C . ARG A 1 180 ? -29.094 3.596 25.644 1.00 66.62 180 ARG A C 1
ATOM 1423 O O . ARG A 1 180 ? -30.064 2.860 25.517 1.00 66.62 180 ARG A O 1
ATOM 1430 N N . GLY A 1 181 ? -28.974 4.470 26.642 1.00 64.31 181 GLY A N 1
ATOM 1431 C CA . GLY A 1 181 ? -30.017 4.711 27.641 1.00 64.31 181 GLY A CA 1
ATOM 1432 C C . GLY A 1 181 ? -29.933 3.847 28.901 1.00 64.31 181 GLY A C 1
ATOM 1433 O O . GLY A 1 181 ? -30.773 4.010 29.783 1.00 64.31 181 GLY A O 1
ATOM 1434 N N . LEU A 1 182 ? -28.923 2.979 29.035 1.00 70.75 182 LEU A N 1
ATOM 1435 C CA . LEU A 1 182 ? -28.641 2.320 30.312 1.00 70.75 182 LEU A CA 1
ATOM 1436 C C . LEU A 1 182 ? -27.924 3.293 31.250 1.00 70.75 182 LEU A C 1
ATOM 1438 O O . LEU A 1 182 ? -26.913 3.882 30.881 1.00 70.75 182 LEU A O 1
ATOM 1442 N N . ASN A 1 183 ? -28.422 3.421 32.482 1.00 75.06 183 ASN A N 1
ATOM 1443 C CA . ASN A 1 183 ? -27.824 4.268 33.520 1.00 75.06 183 ASN A CA 1
ATOM 1444 C C . ASN A 1 183 ? -27.286 3.453 34.706 1.00 75.06 183 ASN A C 1
ATOM 1446 O O . ASN A 1 183 ? -27.281 3.924 35.835 1.00 75.06 183 ASN A O 1
ATOM 1450 N N . THR A 1 184 ? -26.908 2.197 34.465 1.00 75.75 184 THR A N 1
ATOM 1451 C CA . THR A 1 184 ? -26.353 1.299 35.484 1.00 75.75 184 THR A CA 1
ATOM 1452 C C . THR A 1 184 ? -24.998 0.752 35.036 1.00 75.75 184 THR A C 1
ATOM 1454 O O . THR A 1 184 ? -24.816 0.533 33.829 1.00 75.75 184 THR A O 1
ATOM 1457 N N . PRO A 1 185 ? -24.061 0.486 35.967 1.00 80.75 185 PRO A N 1
ATOM 1458 C CA . PRO A 1 185 ? -22.799 -0.180 35.656 1.00 80.75 185 PRO A CA 1
ATOM 1459 C C . PRO A 1 185 ? -23.033 -1.547 35.016 1.00 80.75 185 PRO A C 1
ATOM 1461 O O . PRO A 1 185 ? -24.026 -2.219 35.307 1.00 80.75 185 PRO A O 1
ATOM 1464 N N . MET A 1 186 ? -22.110 -1.970 34.156 1.00 84.25 186 MET A N 1
ATOM 1465 C CA . MET A 1 186 ? -22.157 -3.317 33.594 1.00 84.25 186 MET A CA 1
ATOM 1466 C C . MET A 1 186 ? -21.543 -4.343 34.552 1.00 84.25 186 MET A C 1
ATOM 1468 O O . MET A 1 186 ? -20.621 -4.012 35.299 1.00 84.25 186 MET A O 1
ATOM 1472 N N . PRO A 1 187 ? -21.998 -5.609 34.503 1.00 85.50 187 PRO A N 1
ATOM 1473 C CA . PRO A 1 187 ? -21.325 -6.697 35.195 1.00 85.50 187 PRO A CA 1
ATOM 1474 C C . PRO A 1 187 ? -19.857 -6.796 34.769 1.00 85.50 187 PRO A C 1
ATOM 1476 O O . PRO A 1 187 ? -19.528 -6.641 33.591 1.00 85.50 187 PRO A O 1
ATOM 1479 N N . SER A 1 188 ? -18.973 -7.116 35.711 1.00 86.56 188 SER A N 1
ATOM 1480 C CA . SER A 1 188 ? -17.537 -7.275 35.452 1.00 86.56 188 SER A CA 1
ATOM 1481 C C . SER A 1 188 ? -17.237 -8.323 34.374 1.00 86.56 188 SER A C 1
ATOM 1483 O O . SER A 1 188 ? -16.348 -8.114 33.551 1.00 86.56 188 SER A O 1
ATOM 1485 N N . GLU A 1 189 ? -18.013 -9.410 34.320 1.00 86.75 189 GLU A N 1
ATOM 1486 C CA . GLU A 1 189 ? -17.921 -10.441 33.275 1.00 86.75 189 GLU A CA 1
ATOM 1487 C C . GLU A 1 189 ? -18.120 -9.860 31.871 1.00 86.75 189 GLU A C 1
ATOM 1489 O O . GLU A 1 189 ? -17.415 -10.223 30.927 1.00 86.75 189 GLU A O 1
ATOM 1494 N N . PHE A 1 190 ? -19.048 -8.909 31.734 1.00 83.62 190 PHE A N 1
ATOM 1495 C CA . PHE A 1 190 ? -19.284 -8.234 30.467 1.00 83.62 190 PHE A CA 1
ATOM 1496 C C . PHE A 1 190 ? -18.072 -7.384 30.067 1.00 83.62 190 PHE A C 1
ATOM 1498 O O . PHE A 1 190 ? -17.599 -7.481 28.937 1.00 83.62 190 PHE A O 1
ATOM 1505 N N . ILE A 1 191 ? -17.537 -6.594 31.004 1.00 84.12 191 ILE A N 1
ATOM 1506 C CA . ILE A 1 191 ? -16.360 -5.739 30.776 1.00 84.12 191 ILE A CA 1
ATOM 1507 C C . ILE A 1 191 ? -15.135 -6.589 30.394 1.00 84.12 191 ILE A C 1
ATOM 1509 O O . ILE A 1 191 ? -14.366 -6.219 29.509 1.00 84.12 191 ILE A O 1
ATOM 1513 N N . GLN A 1 192 ? -14.966 -7.767 31.002 1.00 87.00 192 GLN A N 1
ATOM 1514 C CA . GLN A 1 192 ? -13.903 -8.706 30.631 1.00 87.00 192 GLN A CA 1
ATOM 1515 C C . GLN A 1 192 ? -14.079 -9.259 29.215 1.00 87.00 192 GLN A C 1
ATOM 1517 O O . GLN A 1 192 ? -13.124 -9.251 28.438 1.00 87.00 192 GLN A O 1
ATOM 1522 N N . LYS A 1 193 ? -15.290 -9.707 28.859 1.00 84.44 193 LYS A N 1
ATOM 1523 C CA . LYS A 1 193 ? -15.589 -10.193 27.503 1.00 84.44 193 LYS A CA 1
ATOM 1524 C C . LYS A 1 193 ? -15.332 -9.106 26.457 1.00 84.44 193 LYS A C 1
ATOM 1526 O O . LYS A 1 193 ? -14.760 -9.379 25.406 1.00 84.44 193 LYS A O 1
ATOM 1531 N N . TYR A 1 194 ? -15.711 -7.877 26.783 1.00 81.69 194 TYR A N 1
ATOM 1532 C CA . TYR A 1 194 ? -15.472 -6.694 25.973 1.00 81.69 194 TYR A CA 1
ATOM 1533 C C . TYR A 1 194 ? -13.968 -6.427 25.757 1.00 81.69 194 TYR A C 1
ATOM 1535 O O . TYR A 1 194 ? -13.523 -6.324 24.616 1.00 81.69 194 TYR A O 1
ATOM 1543 N N . ASN A 1 195 ? -13.157 -6.432 26.820 1.00 8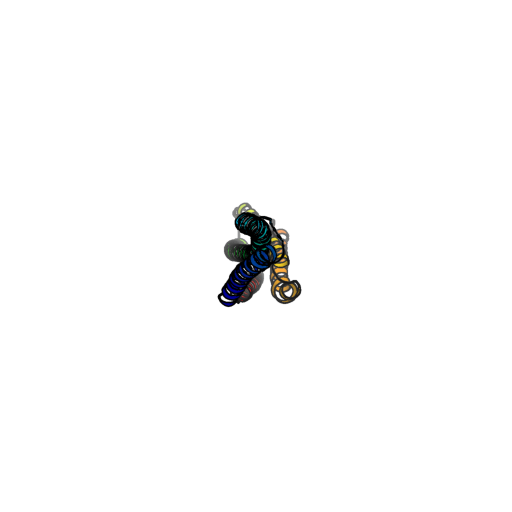4.44 195 ASN A N 1
ATOM 1544 C CA . ASN A 1 195 ? -11.703 -6.263 26.704 1.00 84.44 195 ASN A CA 1
ATOM 1545 C C . ASN A 1 195 ? -11.043 -7.377 25.877 1.00 84.44 195 ASN A C 1
ATOM 1547 O O . ASN A 1 195 ? -10.119 -7.117 25.108 1.00 84.44 195 ASN A O 1
ATOM 1551 N N . MET A 1 196 ? -11.522 -8.617 26.016 1.00 86.25 196 MET A N 1
ATOM 1552 C CA . MET A 1 196 ? -11.018 -9.755 25.245 1.00 86.25 196 MET A CA 1
ATOM 1553 C C . MET A 1 196 ? -11.303 -9.601 23.748 1.00 86.25 196 MET A C 1
ATOM 1555 O O . MET A 1 196 ? -10.436 -9.910 22.933 1.00 86.25 196 MET A O 1
ATOM 1559 N N . LEU A 1 197 ? -12.483 -9.091 23.382 1.00 80.75 197 LEU A N 1
ATOM 1560 C CA . LEU A 1 197 ? -12.815 -8.784 21.990 1.00 80.75 197 LEU A CA 1
ATOM 1561 C C . LEU A 1 197 ? -11.851 -7.733 21.422 1.00 80.75 197 LEU A C 1
ATOM 1563 O O . LEU A 1 197 ? -11.234 -7.974 20.388 1.00 80.75 197 LEU A O 1
ATOM 1567 N N . CYS A 1 198 ? -11.643 -6.626 22.142 1.00 81.44 198 CYS A N 1
ATOM 1568 C CA . CYS A 1 198 ? -10.711 -5.576 21.730 1.00 81.44 198 CYS A CA 1
ATOM 1569 C C . CYS A 1 198 ? -9.283 -6.105 21.545 1.00 81.44 198 CYS A C 1
ATOM 1571 O O . CYS A 1 198 ? -8.651 -5.827 20.526 1.00 81.44 198 CYS A O 1
ATOM 1573 N N . GLU A 1 199 ? -8.765 -6.896 22.486 1.00 85.75 199 GLU A N 1
ATOM 1574 C CA . GLU A 1 199 ? -7.410 -7.444 22.364 1.00 85.75 199 GLU A CA 1
ATOM 1575 C C . GLU A 1 199 ? -7.291 -8.442 21.202 1.00 85.75 199 GLU A C 1
ATOM 1577 O O . GLU A 1 199 ? -6.297 -8.419 20.474 1.00 85.75 199 GLU A O 1
ATOM 1582 N N . ASN A 1 200 ? -8.321 -9.256 20.949 1.00 86.44 200 ASN A N 1
ATOM 1583 C CA . ASN A 1 200 ? -8.355 -10.160 19.798 1.00 86.44 200 ASN A CA 1
ATOM 1584 C C . ASN A 1 200 ? -8.283 -9.397 18.471 1.00 86.44 200 ASN A C 1
ATOM 1586 O O . ASN A 1 200 ? -7.475 -9.744 17.603 1.00 86.44 200 ASN A O 1
ATOM 1590 N N . SER A 1 201 ? -9.064 -8.326 18.327 1.00 82.75 201 SER A N 1
ATOM 1591 C CA . SER A 1 201 ? -9.020 -7.474 17.138 1.00 82.75 201 SER A CA 1
ATOM 1592 C C . SER A 1 201 ? -7.639 -6.843 16.970 1.00 82.75 201 SER A C 1
ATOM 1594 O O . SER A 1 201 ? -7.063 -6.890 15.884 1.00 82.75 201 SER A O 1
ATOM 1596 N N . ARG A 1 202 ? -7.038 -6.342 18.055 1.00 84.81 202 ARG A N 1
ATOM 1597 C CA . ARG A 1 202 ? -5.681 -5.771 18.044 1.00 84.81 202 ARG A CA 1
ATOM 1598 C C . ARG A 1 202 ? -4.598 -6.785 17.676 1.00 84.81 202 ARG A C 1
ATOM 1600 O O . ARG A 1 202 ? -3.649 -6.442 16.969 1.00 84.81 202 ARG A O 1
ATOM 1607 N N . MET A 1 203 ? -4.727 -8.043 18.096 1.00 87.69 203 MET A N 1
ATOM 1608 C CA . MET A 1 203 ? -3.822 -9.111 17.658 1.00 87.69 203 MET A CA 1
ATOM 1609 C C . MET A 1 203 ? -3.914 -9.344 16.146 1.00 87.69 203 MET A C 1
ATOM 1611 O O . MET A 1 203 ? -2.878 -9.420 15.479 1.00 87.69 203 MET A O 1
ATOM 1615 N N . LYS A 1 204 ? -5.130 -9.390 15.584 1.00 86.50 204 LYS A N 1
ATOM 1616 C CA . LYS A 1 204 ? -5.337 -9.505 14.130 1.00 86.50 204 LYS A CA 1
ATOM 1617 C C . LYS A 1 204 ? -4.742 -8.299 13.388 1.00 86.50 204 LYS A C 1
ATOM 1619 O O . LYS A 1 204 ? -4.019 -8.484 12.412 1.00 86.50 204 LYS A O 1
ATOM 1624 N N . TYR A 1 205 ? -4.946 -7.084 13.902 1.00 84.00 205 TYR A N 1
ATOM 1625 C CA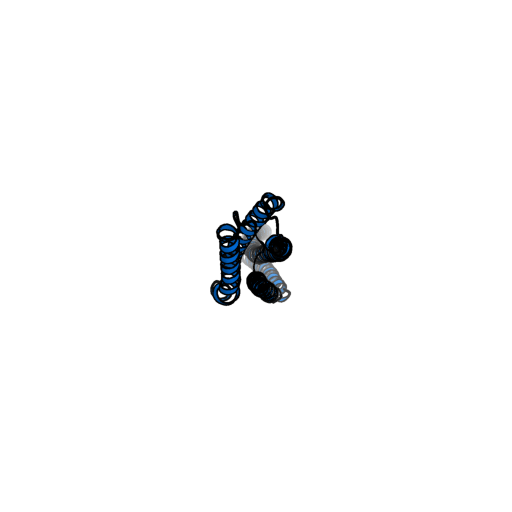 . TYR A 1 205 ? -4.318 -5.851 13.407 1.00 84.00 205 TYR A CA 1
ATOM 1626 C C . TYR A 1 205 ? -2.794 -5.963 13.306 1.00 84.00 205 TYR A C 1
ATOM 1628 O O . TYR A 1 205 ? -2.210 -5.737 12.246 1.00 84.00 205 TYR A O 1
ATOM 1636 N N . ARG A 1 206 ? -2.136 -6.344 14.406 1.00 86.00 206 ARG A N 1
ATOM 1637 C CA . ARG A 1 206 ? -0.675 -6.498 14.449 1.00 86.00 206 ARG A CA 1
ATOM 1638 C C . ARG A 1 206 ? -0.191 -7.566 13.476 1.00 86.00 206 ARG A C 1
ATOM 1640 O O . ARG A 1 206 ? 0.826 -7.361 12.819 1.00 86.00 206 ARG A O 1
ATOM 1647 N N . SER A 1 207 ? -0.935 -8.664 13.343 1.00 88.31 207 SER A N 1
ATOM 1648 C CA . SER A 1 207 ? -0.633 -9.706 12.360 1.00 88.31 207 SER A CA 1
ATOM 1649 C C . SER A 1 207 ? -0.636 -9.154 10.934 1.00 88.31 207 SER A C 1
ATOM 1651 O O . SER A 1 207 ? 0.268 -9.470 10.166 1.00 88.31 207 SER A O 1
ATOM 1653 N N . VAL A 1 208 ? -1.604 -8.301 10.581 1.00 85.62 208 VAL A N 1
ATOM 1654 C CA . VAL A 1 208 ? -1.660 -7.660 9.256 1.00 85.62 208 VAL A CA 1
ATOM 1655 C C . VAL A 1 208 ? -0.462 -6.738 9.036 1.00 85.62 208 VAL A C 1
ATOM 1657 O O . VAL A 1 208 ? 0.146 -6.779 7.970 1.00 85.62 208 VAL A O 1
ATOM 1660 N N . ILE A 1 209 ? -0.089 -5.929 10.034 1.00 86.62 209 ILE A N 1
ATOM 1661 C CA . ILE A 1 209 ? 1.076 -5.033 9.938 1.00 86.62 209 ILE A CA 1
ATOM 1662 C C . ILE A 1 209 ? 2.363 -5.833 9.715 1.00 86.62 209 ILE A C 1
ATOM 1664 O O . ILE A 1 209 ? 3.183 -5.462 8.876 1.00 86.62 209 ILE A O 1
ATOM 1668 N N . GLU A 1 210 ? 2.557 -6.921 10.458 1.00 88.56 210 GLU A N 1
ATOM 1669 C CA . GLU A 1 210 ? 3.736 -7.774 10.302 1.00 88.56 210 GLU A CA 1
ATOM 1670 C C . GLU A 1 210 ? 3.766 -8.467 8.938 1.00 88.56 210 GLU A C 1
ATOM 1672 O O . GLU A 1 210 ? 4.823 -8.538 8.308 1.00 88.56 210 GLU A O 1
ATOM 1677 N N . GLU A 1 211 ? 2.614 -8.902 8.433 1.00 88.69 211 GLU A N 1
ATOM 1678 C CA . GLU A 1 211 ? 2.521 -9.499 7.103 1.00 88.69 211 GLU A CA 1
ATOM 1679 C C . GLU A 1 211 ? 2.804 -8.471 5.995 1.00 88.69 211 GLU A C 1
ATOM 1681 O O . GLU A 1 211 ? 3.582 -8.751 5.084 1.00 88.69 211 GLU A O 1
ATOM 1686 N N . LEU A 1 212 ? 2.282 -7.242 6.113 1.00 85.69 212 LEU A N 1
ATOM 1687 C CA . LEU A 1 212 ? 2.602 -6.136 5.199 1.00 85.69 212 LEU A CA 1
ATOM 1688 C C . LEU A 1 212 ? 4.098 -5.807 5.222 1.00 85.69 212 LEU A C 1
ATOM 1690 O O . LEU A 1 212 ? 4.722 -5.655 4.171 1.00 85.69 212 LEU A O 1
ATOM 1694 N N . ARG A 1 213 ? 4.703 -5.755 6.416 1.00 86.19 213 ARG A N 1
ATOM 1695 C CA . ARG A 1 213 ? 6.148 -5.542 6.569 1.00 86.19 213 ARG A CA 1
ATOM 1696 C C . ARG A 1 213 ? 6.954 -6.636 5.887 1.00 86.19 213 ARG A C 1
ATOM 1698 O O . ARG A 1 213 ? 7.959 -6.315 5.267 1.00 86.19 213 ARG A O 1
ATOM 1705 N N . ARG A 1 214 ? 6.557 -7.905 6.008 1.00 86.44 214 ARG A N 1
ATOM 1706 C CA . ARG A 1 214 ? 7.244 -9.025 5.344 1.00 86.44 214 ARG A CA 1
ATOM 1707 C C . ARG A 1 214 ? 7.120 -8.937 3.833 1.00 86.44 214 ARG A C 1
ATOM 1709 O O . ARG A 1 214 ? 8.124 -9.082 3.146 1.00 86.44 214 ARG A O 1
ATOM 1716 N N . TYR A 1 215 ? 5.916 -8.657 3.346 1.00 82.69 215 TYR A N 1
ATOM 1717 C CA . TYR A 1 215 ? 5.623 -8.596 1.921 1.00 82.69 215 TYR A CA 1
ATOM 1718 C C . TYR A 1 215 ? 6.437 -7.508 1.200 1.00 82.69 215 TYR A C 1
ATOM 1720 O O . TYR A 1 215 ? 6.884 -7.728 0.082 1.00 82.69 215 TYR A O 1
ATOM 1728 N N . TYR A 1 216 ? 6.690 -6.368 1.855 1.00 76.12 216 TYR A N 1
ATOM 1729 C CA . TYR A 1 216 ? 7.425 -5.240 1.262 1.00 76.12 216 TYR A CA 1
ATOM 1730 C C . TYR A 1 216 ? 8.885 -5.078 1.729 1.00 76.12 216 TYR A C 1
ATOM 1732 O O . TYR A 1 216 ? 9.595 -4.224 1.199 1.00 76.12 216 TYR A O 1
ATOM 1740 N N . LYS A 1 217 ? 9.359 -5.863 2.709 1.00 67.62 217 LYS A N 1
ATOM 1741 C CA . LYS A 1 217 ? 10.798 -5.966 3.045 1.00 67.62 217 LYS A CA 1
ATOM 1742 C C . LYS A 1 217 ? 11.546 -7.006 2.196 1.00 67.62 217 LYS A C 1
ATOM 1744 O O . LYS A 1 217 ? 12.768 -7.089 2.329 1.00 67.62 217 LYS A O 1
ATOM 1749 N N . ALA A 1 218 ? 10.837 -7.793 1.387 1.00 46.78 218 ALA A N 1
ATOM 1750 C CA . ALA A 1 218 ? 11.395 -8.725 0.403 1.00 46.78 218 ALA A CA 1
ATOM 1751 C C . ALA A 1 218 ? 11.616 -8.035 -0.953 1.00 46.78 218 ALA A C 1
ATOM 1753 O O . ALA A 1 218 ? 12.607 -8.391 -1.629 1.00 46.78 218 ALA A O 1
#

Radius of gyration: 34.11 Å; chains: 1; bounding box: 66×31×102 Å

Secondary structure (DSSP, 8-state):
-HHHHHHHHHHHHHHHHHHHHHHHHHHHHHHHHS--SSHHHHHHHHHHHHHHHHHHHHHHHHHHHHHHHHHHHHHHHHHHHHHHHHHHHHHHHHHHHHHHHHHHHHHHHHHH-S--GGGHHHHHHHHHHHHHHHHHHHHHHHHHHHHS-HHHIIIIIHHHHHHHHHHHHHHHHHHHHHHTT--SPPPHHHHHHHHHHHHHHHHHHHHHHHHHHHHHH-